Protein AF-A0A507FCP2-F1 (afdb_monomer_lite)

Foldseek 3Di:
DDDDDDDDDDDDPVVVVVVVVVVVVVVCVLVVVVVVVVVLVVVVVVLLVVCVVVLDPVVNVVVVVVSLVVCCVPQNNDDDDPPDLDQRHDPLLVVLLVLLVVVLVVLVVVLVVLVVVLVVLVVVLVVLLVQLVVLQVVLVVDPPVVSSVVSNVSSVVSVVVSVVSVVVSVLSVVVSVVSCCLNVPQSVVLNVLSVQLSVLSSQLSVLVVVLVVLSVVSSVVVVPDPDDDDDPDDPDDPSRVVNVVSVVSNVVSVVSNSVSSSVSSVSSVVSVVCCVVVVVCSCVVVVVVPPPPQDQQHFPPPPDPDPPDGGDTHHPPVPDDPVVVVVVPDDDDVPDPDDPVRVCDPVNVVVVVVVVVVVVVVVVD

Radius of gyration: 36.52 Å; chains: 1; bounding box: 104×52×101 Å

Secondary structure (DSSP, 8-state):
----PPPPP---HHHHHHHHHHHHHHHHHHHHHHHHHHHHHHHHHHHHHHHHHH--HHHHHHHHHHHHHHHHHHT-PPPS-TT-------HHHHHHHHHHHHHHHHHHHHHHHHHHHHHHHHHHHHHHHHHHHHHHHHHHH-SSHHHHHHHHHHHHHHHHHHHHHHHHHHHHHHHHHHHHHIIIIIIHHHHHHHHHHHHHHHHHHHHHHHHHHHHHHHHHHTTS-------S-----HHHHHHHHHHHHHHHHHHHHHHHHHHHHHHHHHHHHHIIIIIHHHHHHHHTT-S----TT-B-TT---STT-PPPBPPPGGGS-HHHHHTTSPPPPTT----TTTT--HHHHHHHHHHHHHHHHHTT-

Organism: NCBI:txid246404

InterPro domains:
  IPR010504 Arfaptin homology (AH) domain [PF06456] (59-284)
  IPR010504 Arfaptin homology (AH) domain [PS50870] (88-275)
  IPR010504 Arfaptin homology (AH) domain [SM01015] (60-300)
  IPR013870 Large ribosomal subunit protein mL54 [PF08561] (294-342)
  IPR027267 AH/BAR domain superfamily [G3DSA:1.20.1270.60] (86-291)
  IPR027267 AH/BAR domain superfamily [SSF103657] (87-283)
  IPR030798 Arfaptin family [PTHR12141] (57-324)

pLDDT: mean 73.35, std 19.36, range [34.38, 97.25]

Sequence (365 aa):
MSGSDLPAPVANVNELSTSLGKNTLEVDKKQSFIDRMDVAVTAFLQNAKSNVALRTPQAVESNFRIFRQWSAEKIGKPSDGEGQVHVTSQPEVDEAADEVKAMYSYFSEIEELVLRHSQQLKALNETEAGLALFFQQKGYQEKIEEISAMSIDIGKTFSENVKQRSAQLNTMEQFGEFIQTFKNKAIQDSMDTSKRQETSRIEFDAFAHKLGLLQRSVSLSGSTVLGKDLPPSLDLTPVEKEFEHAKGQFITSKTKYQNLSTAMIDKAVLLEMKRDVDYRLHLEKKSIKMSLNTKAGAVMKGLNIFAGKADPIIKPDAAYPSWLFDLLNERPTPGQDLTPEQLLSVKYLRIQNRERIKTVALSKK

Structure (mmCIF, N/CA/C/O backbone):
data_AF-A0A507FCP2-F1
#
_entry.id   AF-A0A507FCP2-F1
#
loop_
_atom_site.group_PDB
_atom_site.id
_atom_site.type_symbol
_atom_site.label_atom_id
_atom_site.label_alt_id
_atom_site.label_comp_id
_atom_site.label_asym_id
_atom_site.label_entity_id
_atom_site.label_seq_id
_atom_site.pdbx_PDB_ins_code
_atom_site.Cartn_x
_atom_site.Cartn_y
_atom_site.Cartn_z
_atom_site.occupancy
_atom_site.B_iso_or_equiv
_atom_site.auth_seq_id
_atom_site.auth_comp_id
_atom_site.auth_asym_id
_atom_site.auth_atom_id
_atom_site.pdbx_PDB_model_num
ATOM 1 N N . MET A 1 1 ? 13.154 -36.215 38.506 1.00 37.81 1 MET A N 1
ATOM 2 C CA . MET A 1 1 ? 12.381 -37.171 37.680 1.00 37.81 1 MET A CA 1
ATOM 3 C C . MET A 1 1 ? 10.970 -36.613 37.573 1.00 37.81 1 MET A C 1
ATOM 5 O O . MET A 1 1 ? 10.400 -36.382 38.623 1.00 37.81 1 MET A O 1
ATOM 9 N N . SER A 1 2 ? 10.369 -36.262 36.442 1.00 36.97 2 SER A N 1
ATOM 10 C CA . SER A 1 2 ? 10.734 -36.262 35.021 1.00 36.97 2 SER A CA 1
ATOM 11 C C . SER A 1 2 ? 10.154 -34.982 34.403 1.00 36.97 2 SER A C 1
ATOM 13 O O . SER A 1 2 ? 8.990 -34.671 34.652 1.00 36.97 2 SER A O 1
ATOM 15 N N . GLY A 1 3 ? 10.949 -34.252 33.619 1.00 35.94 3 GLY A N 1
ATOM 16 C CA . GLY A 1 3 ? 10.441 -33.187 32.757 1.00 35.94 3 GLY A CA 1
ATOM 17 C C . GLY A 1 3 ? 9.749 -33.800 31.543 1.00 35.94 3 GLY A C 1
ATOM 18 O O . GLY A 1 3 ? 10.281 -34.731 30.942 1.00 35.94 3 GLY A O 1
ATOM 19 N N . SER A 1 4 ? 8.554 -33.314 31.223 1.00 34.38 4 SER A N 1
ATOM 20 C CA . SER A 1 4 ? 7.848 -33.621 29.983 1.00 34.38 4 SER A CA 1
ATOM 21 C C . SER A 1 4 ? 7.939 -32.403 29.070 1.00 34.38 4 SER A C 1
ATOM 23 O O . SER A 1 4 ? 7.200 -31.433 29.249 1.00 34.38 4 SER A O 1
ATOM 25 N N . ASP A 1 5 ? 8.878 -32.464 28.129 1.00 35.88 5 ASP A N 1
ATOM 26 C CA . ASP A 1 5 ? 9.007 -31.533 27.015 1.00 35.88 5 ASP A CA 1
ATOM 27 C C . ASP A 1 5 ? 7.789 -31.664 26.089 1.00 35.88 5 ASP A C 1
ATOM 29 O O . ASP A 1 5 ? 7.463 -32.751 25.606 1.00 35.88 5 ASP A O 1
ATOM 33 N N . LEU A 1 6 ? 7.102 -30.547 25.851 1.00 39.25 6 LEU A N 1
ATOM 34 C CA . LEU A 1 6 ? 6.089 -30.422 24.804 1.00 39.25 6 LEU A CA 1
ATOM 35 C C . LEU A 1 6 ? 6.786 -30.091 23.473 1.00 39.25 6 LEU A C 1
ATOM 37 O O . LEU A 1 6 ? 7.673 -29.234 23.460 1.00 39.25 6 LEU A O 1
ATOM 41 N N . PRO A 1 7 ? 6.400 -30.719 22.348 1.00 38.00 7 PRO A N 1
ATOM 42 C CA . PRO A 1 7 ? 7.014 -30.439 21.060 1.00 38.00 7 PRO A CA 1
ATOM 43 C C . PRO A 1 7 ? 6.525 -29.096 20.499 1.00 38.00 7 PRO A C 1
ATOM 45 O O . PRO A 1 7 ? 5.350 -28.743 20.602 1.00 38.00 7 PRO A O 1
ATOM 48 N N . ALA A 1 8 ? 7.450 -28.356 19.885 1.00 39.22 8 ALA A N 1
ATOM 49 C CA . ALA A 1 8 ? 7.169 -27.143 19.123 1.00 39.22 8 ALA A CA 1
ATOM 50 C C . ALA A 1 8 ? 6.214 -27.426 17.940 1.00 39.22 8 ALA A C 1
ATOM 52 O O . ALA A 1 8 ? 6.233 -28.533 17.392 1.00 39.22 8 ALA A O 1
ATOM 53 N N . PRO A 1 9 ? 5.399 -26.444 17.511 1.00 37.38 9 PRO A N 1
ATOM 54 C CA . PRO A 1 9 ? 4.488 -26.623 16.390 1.00 37.38 9 PRO A CA 1
ATOM 55 C C . PRO A 1 9 ? 5.283 -26.780 15.090 1.00 37.38 9 PRO A C 1
ATOM 57 O O . PRO A 1 9 ? 6.098 -25.932 14.723 1.00 37.38 9 PRO A O 1
ATOM 60 N N . VAL A 1 10 ? 5.039 -27.893 14.403 1.00 38.09 10 VAL A N 1
ATOM 61 C CA . VAL A 1 10 ? 5.594 -28.204 13.086 1.00 38.09 10 VAL A CA 1
ATOM 62 C C . VAL A 1 10 ? 5.012 -27.207 12.085 1.00 38.09 10 VAL A C 1
ATOM 64 O O . VAL A 1 10 ? 3.812 -27.222 11.817 1.00 38.09 10 VAL A O 1
ATOM 67 N N . ALA A 1 11 ? 5.855 -26.320 11.556 1.00 40.16 11 ALA A N 1
ATOM 68 C CA . ALA A 1 11 ? 5.484 -25.449 10.450 1.00 40.16 11 ALA A CA 1
ATOM 69 C C . ALA A 1 11 ? 5.049 -26.306 9.249 1.00 40.16 11 ALA A C 1
ATOM 71 O O . ALA A 1 11 ? 5.720 -27.271 8.879 1.00 40.16 11 ALA A O 1
ATOM 72 N N . ASN A 1 12 ? 3.903 -25.959 8.669 1.00 41.00 12 ASN A N 1
ATOM 73 C CA . ASN A 1 12 ? 3.284 -26.673 7.562 1.00 41.00 12 ASN A CA 1
ATOM 74 C C . ASN A 1 12 ? 4.182 -26.583 6.310 1.00 41.00 12 ASN A C 1
ATOM 76 O O . ASN A 1 12 ? 4.274 -25.540 5.665 1.00 41.00 12 ASN A O 1
ATOM 80 N N . VAL A 1 13 ? 4.873 -27.679 5.985 1.00 42.78 13 VAL A N 1
ATOM 81 C CA . VAL A 1 13 ? 5.875 -27.780 4.903 1.00 42.78 13 VAL A CA 1
ATOM 82 C C . VAL A 1 13 ? 5.284 -27.455 3.519 1.00 42.78 13 VAL A C 1
ATOM 84 O O . VAL A 1 13 ? 6.015 -27.038 2.622 1.00 42.78 13 VAL A O 1
ATOM 87 N N . ASN A 1 14 ? 3.960 -27.549 3.363 1.00 37.25 14 ASN A N 1
ATOM 88 C CA . ASN A 1 14 ? 3.277 -27.306 2.092 1.00 37.25 14 ASN A CA 1
ATOM 89 C C . ASN A 1 14 ? 3.221 -25.824 1.666 1.00 37.25 14 ASN A C 1
ATOM 91 O O . ASN A 1 14 ? 3.135 -25.560 0.469 1.00 37.25 14 ASN A O 1
ATOM 95 N N . GLU A 1 15 ? 3.318 -24.849 2.580 1.00 41.69 15 GLU A N 1
ATOM 96 C CA . GLU A 1 15 ? 3.278 -23.421 2.199 1.00 41.69 15 GLU A CA 1
ATOM 97 C C . GLU A 1 15 ? 4.635 -22.907 1.685 1.00 41.69 15 GLU A C 1
ATOM 99 O O . GLU A 1 15 ? 4.685 -22.118 0.737 1.00 41.69 15 GLU A O 1
ATOM 104 N N . LEU A 1 16 ? 5.739 -23.430 2.231 1.00 36.81 16 LEU A N 1
ATOM 105 C CA . LEU A 1 16 ? 7.111 -23.118 1.805 1.00 36.81 16 LEU A CA 1
ATOM 106 C C . LEU A 1 16 ? 7.444 -23.665 0.406 1.00 36.81 16 LEU A C 1
ATOM 108 O O . LEU A 1 16 ? 8.221 -23.050 -0.327 1.00 36.81 16 LEU A O 1
ATOM 112 N N . SER A 1 17 ? 6.841 -24.786 -0.004 1.00 37.06 17 SER A N 1
ATOM 113 C CA . SER A 1 17 ? 7.023 -25.332 -1.358 1.00 37.06 17 SER A CA 1
ATOM 114 C C . SER A 1 17 ? 6.397 -24.453 -2.444 1.00 37.06 17 SER A C 1
ATOM 116 O O . SER A 1 17 ? 6.973 -24.305 -3.521 1.00 37.06 17 SER A O 1
ATOM 118 N N . THR A 1 18 ? 5.264 -23.805 -2.161 1.00 43.84 18 THR A N 1
ATOM 119 C CA . THR A 1 18 ? 4.604 -22.878 -3.097 1.00 43.84 18 THR A CA 1
ATOM 120 C C . THR A 1 18 ? 5.384 -21.578 -3.287 1.00 43.84 18 THR A C 1
ATOM 122 O O . THR A 1 18 ? 5.453 -21.079 -4.410 1.00 43.84 18 THR A O 1
ATOM 125 N N . SER A 1 19 ? 6.029 -21.049 -2.238 1.00 43.53 19 SER A N 1
ATOM 126 C CA . SER A 1 19 ? 6.892 -19.865 -2.368 1.00 43.53 19 SER A CA 1
ATOM 127 C C . SER A 1 19 ? 8.211 -20.175 -3.087 1.00 43.53 19 SER A C 1
ATOM 129 O O . SER A 1 19 ? 8.695 -19.351 -3.856 1.00 43.53 19 SER A O 1
ATOM 131 N N . LEU A 1 20 ? 8.788 -21.373 -2.899 1.00 40.59 20 LEU A N 1
ATOM 132 C CA . LEU A 1 20 ? 9.987 -21.794 -3.643 1.00 40.59 20 LEU A CA 1
ATOM 133 C C . LEU A 1 20 ? 9.713 -22.035 -5.139 1.00 40.59 20 LEU A C 1
ATOM 135 O O . LEU A 1 20 ? 10.567 -21.720 -5.970 1.00 40.59 20 LEU A O 1
ATOM 139 N N . GLY A 1 21 ? 8.537 -22.570 -5.485 1.00 39.62 21 GLY A N 1
ATOM 140 C CA . GLY A 1 21 ? 8.140 -22.826 -6.875 1.00 39.62 21 GLY A CA 1
ATOM 141 C C . GLY A 1 21 ? 7.894 -21.554 -7.695 1.00 39.62 21 GLY A C 1
ATOM 142 O O . GLY A 1 21 ? 8.238 -21.509 -8.872 1.00 39.62 21 GLY A O 1
ATOM 143 N N . LYS A 1 22 ? 7.363 -20.491 -7.074 1.00 46.66 22 LYS A N 1
ATOM 144 C CA . LYS A 1 22 ? 7.233 -19.173 -7.722 1.00 46.66 22 LYS A CA 1
ATOM 145 C C . LYS A 1 22 ? 8.595 -18.511 -7.959 1.00 46.66 22 LYS A C 1
ATOM 147 O O . LYS A 1 22 ? 8.859 -18.040 -9.059 1.00 46.66 22 LYS A O 1
ATOM 152 N N . ASN A 1 23 ? 9.498 -18.590 -6.978 1.00 48.50 23 ASN A N 1
ATOM 153 C CA . ASN A 1 23 ? 10.844 -18.018 -7.084 1.00 48.50 23 ASN A CA 1
ATOM 154 C C . ASN A 1 23 ? 11.689 -18.646 -8.206 1.00 48.50 23 ASN A C 1
ATOM 156 O O . ASN A 1 23 ? 12.472 -17.950 -8.843 1.00 48.50 23 ASN A O 1
ATOM 160 N N . THR A 1 24 ? 11.545 -19.947 -8.476 1.00 50.34 24 THR A N 1
ATOM 161 C CA . THR A 1 24 ? 12.267 -20.608 -9.583 1.00 50.34 24 THR A CA 1
ATOM 162 C C . THR A 1 24 ? 11.737 -20.166 -10.946 1.00 50.34 24 THR A C 1
ATOM 164 O O . THR A 1 24 ? 12.522 -19.825 -11.826 1.00 50.34 24 THR A O 1
ATOM 167 N N . LEU A 1 25 ? 10.413 -20.066 -11.086 1.00 52.81 25 LEU A N 1
ATOM 168 C CA . LEU A 1 25 ? 9.755 -19.579 -12.301 1.00 52.81 25 LEU A CA 1
ATOM 169 C C . LEU A 1 25 ? 10.107 -18.116 -12.631 1.00 52.81 25 LEU A C 1
ATOM 171 O O . LEU A 1 25 ? 10.159 -17.745 -13.800 1.00 52.81 25 LEU A O 1
ATOM 175 N N . GLU A 1 26 ? 10.360 -17.279 -11.626 1.00 54.88 26 GLU A N 1
ATOM 176 C CA . GLU A 1 26 ? 10.688 -15.859 -11.813 1.00 54.88 26 GLU A CA 1
ATOM 177 C C . GLU A 1 26 ? 12.175 -15.587 -12.052 1.00 54.88 26 GLU A C 1
ATOM 179 O O . GLU A 1 26 ? 12.518 -14.701 -12.840 1.00 54.88 26 GLU A O 1
ATOM 184 N N . VAL A 1 27 ? 13.065 -16.390 -11.459 1.00 58.66 27 VAL A N 1
ATOM 185 C CA . VAL A 1 27 ? 14.495 -16.387 -11.811 1.00 58.66 27 VAL A CA 1
ATOM 186 C C . VAL A 1 27 ? 14.678 -16.768 -13.283 1.00 58.66 27 VAL A C 1
ATOM 188 O O . VAL A 1 27 ? 15.453 -16.118 -13.990 1.00 58.66 27 VAL A O 1
ATOM 191 N N . ASP A 1 28 ? 13.898 -17.734 -13.774 1.00 63.91 28 ASP A N 1
ATOM 192 C CA . ASP A 1 28 ? 13.885 -18.115 -15.188 1.00 63.91 28 ASP A CA 1
ATOM 193 C C . ASP A 1 28 ? 13.370 -16.978 -16.090 1.00 63.91 28 ASP A C 1
ATOM 195 O O . ASP A 1 28 ? 13.952 -16.720 -17.147 1.00 63.91 28 ASP A O 1
ATOM 199 N N . LYS A 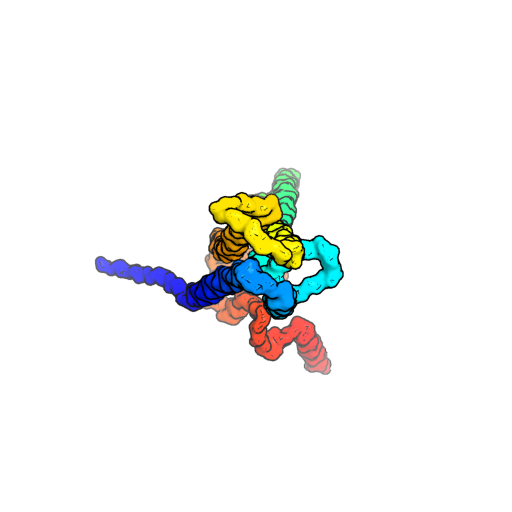1 29 ? 12.340 -16.226 -15.667 1.00 61.59 29 LYS A N 1
ATOM 200 C CA . LYS A 1 29 ? 11.855 -15.039 -16.401 1.00 61.59 29 LYS A CA 1
ATOM 201 C C . LYS A 1 29 ? 12.942 -13.963 -16.511 1.00 61.59 29 LYS A C 1
ATOM 203 O O . LYS A 1 29 ? 13.285 -13.564 -17.625 1.00 61.59 29 LYS A O 1
ATOM 208 N N . LYS A 1 30 ? 13.568 -13.579 -15.391 1.00 66.00 30 LYS A N 1
ATOM 209 C CA . LYS A 1 30 ? 14.660 -12.588 -15.337 1.00 66.00 30 LYS A CA 1
ATOM 210 C C . LYS A 1 30 ? 15.843 -12.963 -16.231 1.00 66.00 30 LYS A C 1
ATOM 212 O O . LYS A 1 30 ? 16.312 -12.131 -17.009 1.00 66.00 30 LYS A O 1
ATOM 217 N N . GLN A 1 31 ? 16.310 -14.209 -16.149 1.00 69.88 31 GLN A N 1
ATOM 218 C CA . GLN A 1 31 ? 17.433 -14.676 -16.961 1.00 69.88 31 GLN A CA 1
ATOM 219 C C . GLN A 1 31 ? 17.055 -14.732 -18.448 1.00 69.88 31 GLN A C 1
ATOM 221 O O . GLN A 1 31 ? 17.782 -14.209 -19.292 1.00 69.88 31 GLN A O 1
ATOM 226 N N . SER A 1 32 ? 15.859 -15.243 -18.766 1.00 68.50 32 SER A N 1
ATOM 227 C CA . SER A 1 32 ? 15.358 -15.274 -20.144 1.00 68.50 32 SER A CA 1
ATOM 228 C C . SER A 1 32 ? 15.230 -13.878 -20.762 1.00 68.50 32 SER A C 1
ATOM 230 O O . SER A 1 32 ? 15.366 -13.724 -21.975 1.00 68.50 32 SER A O 1
ATOM 232 N N . PHE A 1 33 ? 14.944 -12.846 -19.965 1.00 64.44 33 PHE A N 1
ATOM 233 C CA . PHE A 1 33 ? 14.878 -11.463 -20.427 1.00 64.44 33 PHE A CA 1
ATOM 234 C C . PHE A 1 33 ? 16.264 -10.917 -20.798 1.00 64.44 33 PHE A C 1
ATOM 236 O O . PHE A 1 33 ? 16.438 -10.403 -21.909 1.00 64.44 33 PHE A O 1
ATOM 243 N N . ILE A 1 34 ? 17.243 -11.057 -19.896 1.00 70.38 34 ILE A N 1
ATOM 244 C CA . ILE A 1 34 ? 18.623 -10.597 -20.117 1.00 70.38 34 ILE A CA 1
ATOM 245 C C . ILE A 1 34 ? 19.181 -11.247 -21.387 1.00 70.38 34 ILE A C 1
ATOM 247 O O . ILE A 1 34 ? 19.649 -10.547 -22.291 1.00 70.38 34 ILE A O 1
ATOM 251 N N . ASP A 1 35 ? 19.003 -12.562 -21.512 1.00 70.69 35 ASP A N 1
ATOM 252 C CA . ASP A 1 35 ? 19.487 -13.335 -22.652 1.00 70.69 35 ASP A CA 1
ATOM 253 C C . ASP A 1 35 ? 18.805 -12.908 -23.966 1.00 70.69 35 ASP A C 1
ATOM 255 O O . ASP A 1 35 ? 19.473 -12.710 -24.985 1.00 70.69 35 ASP A O 1
ATOM 259 N N . ARG A 1 36 ? 17.480 -12.678 -23.959 1.00 69.50 36 ARG A N 1
ATOM 260 C CA . ARG A 1 36 ? 16.732 -12.200 -25.141 1.00 69.50 36 ARG A CA 1
ATOM 261 C C . ARG A 1 36 ? 17.209 -10.822 -25.612 1.00 69.50 36 ARG A C 1
ATOM 263 O O . ARG A 1 36 ? 17.388 -10.618 -26.816 1.00 69.50 36 ARG A O 1
ATOM 270 N N . MET A 1 37 ? 17.428 -9.880 -24.692 1.00 64.44 37 MET A N 1
ATOM 271 C CA . MET A 1 37 ? 17.908 -8.536 -25.037 1.00 64.44 37 MET A CA 1
ATOM 272 C C . MET A 1 37 ? 19.342 -8.543 -25.564 1.00 64.44 37 MET A C 1
ATOM 274 O O . MET A 1 37 ? 19.658 -7.813 -26.509 1.00 64.44 37 MET A O 1
ATOM 278 N N . ASP A 1 38 ? 20.221 -9.343 -24.969 1.00 69.44 38 ASP A N 1
ATOM 279 C CA . ASP A 1 38 ? 21.617 -9.397 -25.388 1.00 69.44 38 ASP A CA 1
ATOM 280 C C . ASP A 1 38 ? 21.779 -10.066 -26.749 1.00 69.44 38 ASP A C 1
ATOM 282 O O . ASP A 1 38 ? 22.540 -9.559 -27.579 1.00 69.44 38 ASP A O 1
ATOM 286 N N . VAL A 1 39 ? 20.985 -11.098 -27.049 1.00 71.06 39 VAL A N 1
ATOM 287 C CA . VAL A 1 39 ? 20.908 -11.686 -28.393 1.00 71.06 39 VAL A CA 1
ATOM 288 C C . VAL A 1 39 ? 20.420 -10.659 -29.419 1.00 71.06 39 VAL A C 1
ATOM 290 O O . VAL A 1 39 ? 21.062 -10.483 -30.457 1.00 71.06 39 VAL A O 1
ATOM 293 N N . ALA A 1 40 ? 19.334 -9.933 -29.133 1.00 61.00 40 ALA A N 1
ATOM 294 C CA . ALA A 1 40 ? 18.766 -8.954 -30.063 1.00 61.00 40 ALA A CA 1
ATOM 295 C C . ALA A 1 40 ? 19.733 -7.796 -30.365 1.00 61.00 40 ALA A C 1
ATOM 297 O O . ALA A 1 40 ? 19.926 -7.413 -31.522 1.00 61.00 40 ALA A O 1
ATOM 298 N N . VAL A 1 41 ? 20.395 -7.261 -29.336 1.00 63.41 41 VAL A N 1
ATOM 299 C CA . VAL A 1 41 ? 21.347 -6.154 -29.498 1.00 63.41 41 VAL A CA 1
ATOM 300 C C . VAL A 1 41 ? 22.642 -6.616 -30.155 1.00 63.41 41 VAL A C 1
ATOM 302 O O . VAL A 1 41 ? 23.174 -5.910 -31.011 1.00 63.41 41 VAL A O 1
ATOM 305 N N . THR A 1 42 ? 23.140 -7.805 -29.813 1.00 69.75 42 THR A N 1
ATOM 306 C CA . THR A 1 42 ? 24.331 -8.365 -30.463 1.00 69.75 42 THR A CA 1
ATOM 307 C C . THR A 1 42 ? 24.067 -8.613 -31.944 1.00 69.75 42 THR A C 1
ATOM 309 O O . THR A 1 42 ? 24.888 -8.221 -32.771 1.00 69.75 42 THR A O 1
ATOM 312 N N . ALA A 1 43 ? 22.901 -9.161 -32.297 1.00 65.62 43 ALA A N 1
ATOM 313 C CA . ALA A 1 43 ? 22.491 -9.344 -33.686 1.00 65.62 43 ALA A CA 1
ATOM 314 C C . ALA A 1 43 ? 22.378 -8.004 -34.433 1.00 65.62 43 ALA A C 1
ATOM 316 O O . ALA A 1 43 ? 22.886 -7.875 -35.548 1.00 65.62 43 ALA A O 1
ATOM 317 N N . PHE A 1 44 ? 21.785 -6.978 -33.812 1.00 64.50 44 PHE A N 1
ATOM 318 C CA . PHE A 1 44 ? 21.705 -5.636 -34.393 1.00 64.50 44 PHE A CA 1
ATOM 319 C C . PHE A 1 44 ? 23.095 -5.031 -34.644 1.00 64.50 44 PHE A C 1
ATOM 321 O O . PHE A 1 44 ? 23.379 -4.569 -35.749 1.00 64.50 44 PHE A O 1
ATOM 328 N N . LEU A 1 45 ? 23.995 -5.083 -33.657 1.00 66.12 45 LEU A N 1
ATOM 329 C CA . LEU A 1 45 ? 25.343 -4.517 -33.767 1.00 66.12 45 LEU A CA 1
ATOM 330 C C . LEU A 1 45 ? 26.241 -5.303 -34.734 1.00 66.12 45 LEU A C 1
ATOM 332 O O . LEU A 1 45 ? 27.017 -4.695 -35.472 1.00 66.12 45 LEU A O 1
ATOM 336 N N . GLN A 1 46 ? 26.137 -6.634 -34.775 1.00 65.75 46 GLN A N 1
ATOM 337 C CA . GLN A 1 46 ? 26.858 -7.471 -35.742 1.00 65.75 46 GLN A CA 1
ATOM 338 C C . GLN A 1 46 ? 26.370 -7.226 -37.172 1.00 65.75 46 GLN A C 1
ATOM 340 O O . GLN A 1 46 ? 27.188 -7.111 -38.090 1.00 65.75 46 GLN A O 1
ATOM 345 N N . ASN A 1 47 ? 25.060 -7.059 -37.365 1.00 60.66 47 ASN A N 1
ATOM 346 C CA . ASN A 1 47 ? 24.495 -6.667 -38.653 1.00 60.66 47 ASN A CA 1
ATOM 347 C C . ASN A 1 47 ? 24.896 -5.237 -39.034 1.00 60.66 47 ASN A C 1
ATOM 349 O O . ASN A 1 47 ? 25.237 -4.986 -40.185 1.00 60.66 47 ASN A O 1
ATOM 353 N N . ALA A 1 48 ? 24.938 -4.294 -38.094 1.00 55.12 48 ALA A N 1
ATOM 354 C CA . ALA A 1 48 ? 25.428 -2.945 -38.369 1.00 55.12 48 ALA A CA 1
ATOM 355 C C . ALA A 1 48 ? 26.913 -2.953 -38.782 1.00 55.12 48 ALA A C 1
ATOM 357 O O . ALA A 1 48 ? 27.282 -2.339 -39.782 1.00 55.12 48 ALA A O 1
ATOM 358 N N . LYS A 1 49 ? 27.758 -3.712 -38.072 1.00 56.22 49 LYS A N 1
ATOM 359 C CA . LYS A 1 49 ? 29.204 -3.811 -38.326 1.00 56.22 49 LYS A CA 1
ATOM 360 C C . LYS A 1 49 ? 29.537 -4.513 -39.648 1.00 56.22 49 LYS A C 1
ATOM 362 O O . LYS A 1 49 ? 30.393 -4.035 -40.388 1.00 56.22 49 LYS A O 1
ATOM 367 N N . SER A 1 50 ? 28.872 -5.626 -39.958 1.00 52.19 50 SER A N 1
ATOM 368 C CA . SER A 1 50 ? 29.082 -6.363 -41.216 1.00 52.19 50 SER A CA 1
ATOM 369 C C . SER A 1 50 ? 28.638 -5.562 -42.441 1.00 52.19 50 SER A C 1
ATOM 371 O O . SER A 1 50 ? 29.292 -5.618 -43.477 1.00 52.19 50 SER A O 1
ATOM 373 N N . ASN A 1 51 ? 27.597 -4.740 -42.316 1.00 50.16 51 ASN A N 1
ATOM 374 C CA . ASN A 1 51 ? 27.092 -3.926 -43.421 1.00 50.16 51 ASN A CA 1
ATOM 375 C C . ASN A 1 51 ? 27.911 -2.654 -43.683 1.00 50.16 51 ASN A C 1
ATOM 377 O O . ASN A 1 51 ? 28.069 -2.267 -44.841 1.00 50.16 51 ASN A O 1
ATOM 381 N N . VAL A 1 52 ? 28.506 -2.056 -42.645 1.00 50.06 52 VAL A N 1
ATOM 382 C CA . VAL A 1 52 ? 29.542 -1.019 -42.816 1.00 50.06 52 VAL A CA 1
ATOM 383 C C . VAL A 1 52 ? 30.770 -1.594 -43.539 1.00 50.06 52 VAL A C 1
ATOM 385 O O . VAL A 1 52 ? 31.384 -0.908 -44.352 1.00 50.06 52 VAL A O 1
ATOM 388 N N . ALA A 1 53 ? 31.089 -2.874 -43.313 1.00 49.09 53 ALA A N 1
ATOM 389 C CA . ALA A 1 53 ? 32.200 -3.556 -43.977 1.00 49.09 53 ALA A CA 1
ATOM 390 C C . ALA A 1 53 ? 31.890 -4.026 -45.418 1.00 49.09 53 ALA A C 1
ATOM 392 O O . ALA A 1 53 ? 32.811 -4.099 -46.228 1.00 49.09 53 ALA A O 1
ATOM 393 N N . LEU A 1 54 ? 30.628 -4.334 -45.755 1.00 48.81 54 LEU A N 1
ATOM 394 C CA . LEU A 1 54 ? 30.257 -4.986 -47.025 1.00 48.81 54 LEU A CA 1
ATOM 395 C C . LEU A 1 54 ? 29.617 -4.077 -48.094 1.00 48.81 54 LEU A C 1
ATOM 397 O O . LEU A 1 54 ? 29.403 -4.543 -49.207 1.00 48.81 54 LEU A O 1
ATOM 401 N N . ARG A 1 55 ? 29.366 -2.784 -47.827 1.00 51.06 55 ARG A N 1
ATOM 402 C CA . ARG A 1 55 ? 28.966 -1.766 -48.837 1.00 51.06 55 ARG A CA 1
ATOM 403 C C . ARG A 1 55 ? 27.854 -2.188 -49.830 1.00 51.06 55 ARG A C 1
ATOM 405 O O . ARG A 1 55 ? 27.870 -1.767 -50.984 1.00 51.06 55 ARG A O 1
ATOM 412 N N . THR A 1 56 ? 26.856 -2.969 -49.414 1.00 50.34 56 THR A N 1
ATOM 413 C CA . THR A 1 56 ? 25.688 -3.286 -50.264 1.00 50.34 56 THR A CA 1
ATOM 414 C C . THR A 1 56 ? 24.389 -2.758 -49.641 1.00 50.34 56 THR A C 1
ATOM 416 O O . THR A 1 56 ? 23.882 -3.376 -48.702 1.00 50.34 56 THR A O 1
ATOM 419 N N . PRO A 1 57 ? 23.807 -1.659 -50.163 1.00 52.12 57 PRO A N 1
ATOM 420 C CA . PRO A 1 57 ? 22.607 -1.015 -49.608 1.00 52.12 57 PRO A CA 1
ATOM 421 C C . PRO A 1 57 ? 21.379 -1.938 -49.506 1.00 52.12 57 PRO A C 1
ATOM 423 O O . PRO A 1 57 ? 20.593 -1.835 -48.569 1.00 52.12 57 PRO A O 1
ATOM 426 N N . GLN A 1 58 ? 21.231 -2.884 -50.441 1.00 51.47 58 GLN A N 1
ATOM 427 C CA . GLN A 1 58 ? 20.078 -3.794 -50.506 1.00 51.47 58 GLN A CA 1
ATOM 428 C C . GLN A 1 58 ? 20.041 -4.834 -49.374 1.00 51.47 58 GLN A C 1
ATOM 430 O O . GLN A 1 58 ? 18.960 -5.201 -48.913 1.00 51.47 58 GLN A O 1
ATOM 435 N N . ALA A 1 59 ? 21.202 -5.288 -48.889 1.00 51.38 59 ALA A N 1
ATOM 436 C CA . ALA A 1 59 ? 21.273 -6.257 -47.792 1.00 51.38 59 ALA A CA 1
ATOM 437 C C . ALA A 1 59 ? 20.870 -5.623 -46.450 1.00 51.38 59 ALA A C 1
ATOM 439 O O . ALA A 1 59 ? 20.231 -6.269 -45.619 1.00 51.38 59 ALA A O 1
ATOM 440 N N . VAL A 1 60 ? 21.183 -4.336 -46.264 1.00 50.06 60 VAL A N 1
ATOM 441 C CA . VAL A 1 60 ? 20.821 -3.563 -45.066 1.00 50.06 60 VAL A CA 1
ATOM 442 C C . VAL A 1 60 ? 19.312 -3.363 -44.984 1.00 50.06 60 VAL A C 1
ATOM 444 O O . VAL A 1 60 ? 18.722 -3.610 -43.937 1.00 50.06 60 VAL A O 1
ATOM 447 N N . GLU A 1 61 ? 18.681 -2.990 -46.098 1.00 49.91 61 GLU A N 1
ATOM 448 C CA . GLU A 1 61 ? 17.231 -2.781 -46.191 1.00 49.91 61 GLU A CA 1
ATOM 449 C C . GLU A 1 61 ? 16.452 -4.084 -45.940 1.00 49.91 61 GLU A C 1
ATOM 451 O O . GLU A 1 61 ? 15.480 -4.107 -45.183 1.00 49.91 61 GLU A O 1
ATOM 456 N N . SER A 1 62 ? 16.917 -5.198 -46.519 1.00 54.22 62 SER A N 1
ATOM 457 C CA . SER A 1 62 ? 16.324 -6.525 -46.315 1.00 54.22 62 SER A CA 1
ATOM 458 C C . SER A 1 62 ? 16.458 -6.995 -44.864 1.00 54.22 62 SER A C 1
ATOM 460 O O . SER A 1 62 ? 15.483 -7.444 -44.266 1.00 54.22 62 SER A O 1
ATOM 462 N N . ASN A 1 63 ? 17.638 -6.847 -44.259 1.00 53.47 63 ASN A N 1
ATOM 463 C CA . ASN A 1 63 ? 17.876 -7.267 -42.877 1.00 53.47 63 ASN A CA 1
ATOM 464 C C . ASN A 1 63 ? 17.181 -6.359 -41.860 1.00 53.47 63 ASN A C 1
ATOM 466 O O . ASN A 1 63 ? 16.711 -6.842 -40.834 1.00 53.47 63 ASN A O 1
ATOM 470 N N . PHE A 1 64 ? 17.051 -5.064 -42.152 1.00 53.19 64 PHE A N 1
ATOM 471 C CA . PHE A 1 64 ? 16.240 -4.150 -41.355 1.00 53.19 64 PHE A CA 1
ATOM 472 C C . PHE A 1 64 ? 14.754 -4.491 -41.464 1.00 53.19 64 PHE A C 1
ATOM 474 O O . PHE A 1 64 ? 14.066 -4.488 -40.450 1.00 53.19 64 PHE A O 1
ATOM 481 N N . ARG A 1 65 ? 14.253 -4.866 -42.649 1.00 57.44 65 ARG A N 1
ATOM 482 C CA . ARG A 1 65 ? 12.896 -5.412 -42.801 1.00 57.44 65 ARG A CA 1
ATOM 483 C C . ARG A 1 65 ? 12.695 -6.680 -41.981 1.00 57.44 65 ARG A C 1
ATOM 485 O O . ARG A 1 65 ? 11.696 -6.760 -41.279 1.00 57.44 65 ARG A O 1
ATOM 492 N N . ILE A 1 66 ? 13.641 -7.618 -42.016 1.00 57.09 66 ILE A N 1
ATOM 493 C CA . ILE A 1 66 ? 13.584 -8.861 -41.230 1.00 57.09 66 ILE A CA 1
ATOM 494 C C . ILE A 1 66 ? 13.630 -8.553 -39.730 1.00 57.09 66 ILE A C 1
ATOM 496 O O . ILE A 1 66 ? 12.823 -9.085 -38.979 1.00 57.09 66 ILE A O 1
ATOM 500 N N . PHE A 1 67 ? 14.501 -7.645 -39.287 1.00 52.47 67 PHE A N 1
ATOM 501 C CA . PHE A 1 67 ? 14.572 -7.203 -37.893 1.00 52.47 67 PHE A CA 1
ATOM 502 C C . PHE A 1 67 ? 13.295 -6.482 -37.453 1.00 52.47 67 PHE A C 1
ATOM 504 O O . PHE A 1 67 ? 12.806 -6.720 -36.353 1.00 52.47 67 PHE A O 1
ATOM 511 N N . ARG A 1 68 ? 12.719 -5.633 -38.309 1.00 54.84 68 ARG A N 1
ATOM 512 C CA . ARG A 1 68 ? 11.472 -4.904 -38.047 1.00 54.84 68 ARG A CA 1
ATOM 513 C C . ARG A 1 68 ? 10.272 -5.844 -38.030 1.00 54.84 68 ARG A C 1
ATOM 515 O O . ARG A 1 68 ? 9.392 -5.663 -37.204 1.00 54.84 68 ARG A O 1
ATOM 522 N N . GLN A 1 69 ? 10.251 -6.848 -38.903 1.00 51.44 69 GLN A N 1
ATOM 523 C CA . GLN A 1 69 ? 9.228 -7.887 -38.938 1.00 51.44 69 GLN A CA 1
ATOM 524 C C . GLN A 1 69 ? 9.331 -8.794 -37.709 1.00 51.44 69 GLN A C 1
ATOM 526 O O . GLN A 1 69 ? 8.340 -8.988 -37.020 1.00 51.44 69 GLN A O 1
ATOM 531 N N . TRP A 1 70 ? 10.535 -9.253 -37.370 1.00 59.06 70 TRP A N 1
ATOM 532 C CA . TRP A 1 70 ? 10.798 -10.032 -36.162 1.00 59.06 70 TRP A CA 1
ATOM 533 C C . TRP A 1 70 ? 10.453 -9.246 -34.889 1.00 59.06 70 TRP A C 1
ATOM 535 O O . TRP A 1 70 ? 9.788 -9.771 -34.001 1.00 59.06 70 TRP A O 1
ATOM 545 N N . SER A 1 71 ? 10.822 -7.962 -34.826 1.00 45.88 71 SER A N 1
ATOM 546 C CA . SER A 1 71 ? 10.465 -7.071 -33.714 1.00 45.88 71 SER A CA 1
ATOM 547 C C . SER A 1 71 ? 8.957 -6.819 -33.665 1.00 45.88 71 SER A C 1
ATOM 549 O O . SER A 1 71 ? 8.370 -6.870 -32.595 1.00 45.88 71 SER A O 1
ATOM 551 N N . ALA A 1 72 ? 8.286 -6.641 -34.805 1.00 48.50 72 ALA A N 1
ATOM 552 C CA . ALA A 1 72 ? 6.830 -6.502 -34.850 1.00 48.50 72 ALA A CA 1
ATOM 553 C C . ALA A 1 72 ? 6.093 -7.787 -34.424 1.00 48.50 72 ALA A C 1
ATOM 555 O O . ALA A 1 72 ? 5.034 -7.708 -33.805 1.00 48.50 72 ALA A O 1
ATOM 556 N N . GLU A 1 73 ? 6.653 -8.961 -34.731 1.00 47.84 73 GLU A N 1
ATOM 557 C CA . GLU A 1 73 ? 6.111 -10.278 -34.372 1.00 47.84 73 GLU A CA 1
ATOM 558 C C . GLU A 1 73 ? 6.403 -10.683 -32.916 1.00 47.84 73 GLU A C 1
ATOM 560 O O . GLU A 1 73 ? 5.644 -11.467 -32.345 1.00 47.84 73 GLU A O 1
ATOM 565 N N . LYS A 1 74 ? 7.483 -10.175 -32.302 1.00 48.72 74 LYS A N 1
ATOM 566 C CA . LYS A 1 74 ? 7.916 -10.554 -30.940 1.00 48.72 74 LYS A CA 1
ATOM 567 C C . LYS A 1 74 ? 7.760 -9.467 -29.874 1.00 48.72 74 LYS A C 1
ATOM 569 O O . LYS A 1 74 ? 7.681 -9.814 -28.703 1.00 48.72 74 LYS A O 1
ATOM 574 N N . ILE A 1 75 ? 7.712 -8.193 -30.264 1.00 43.41 75 ILE A N 1
ATOM 575 C CA . ILE A 1 75 ? 7.701 -7.008 -29.377 1.00 43.41 75 ILE A CA 1
ATOM 576 C C . ILE A 1 75 ? 6.433 -6.150 -29.601 1.00 43.41 75 ILE A C 1
ATOM 578 O O . ILE A 1 75 ? 6.094 -5.314 -28.766 1.00 43.41 75 ILE A O 1
ATOM 582 N N . GLY A 1 76 ? 5.664 -6.410 -30.667 1.00 39.81 76 GLY A N 1
ATOM 583 C CA . GLY A 1 76 ? 4.395 -5.740 -30.976 1.00 39.81 76 GLY A CA 1
ATOM 584 C C . GLY A 1 76 ? 4.488 -4.803 -32.184 1.00 39.81 76 GLY A C 1
ATOM 585 O O . GLY A 1 76 ? 5.552 -4.276 -32.514 1.00 39.81 76 GLY A O 1
ATOM 586 N N . LYS A 1 77 ? 3.363 -4.621 -32.893 1.00 38.81 77 LYS A N 1
ATOM 587 C CA . LYS A 1 77 ? 3.323 -3.873 -34.159 1.00 38.81 77 LYS A CA 1
ATOM 588 C C . LYS A 1 77 ? 3.586 -2.373 -33.946 1.00 38.81 77 LYS A C 1
ATOM 590 O O . LYS A 1 77 ? 2.947 -1.777 -33.081 1.00 38.81 77 LYS A O 1
ATOM 595 N N . PRO A 1 78 ? 4.433 -1.737 -34.774 1.00 41.44 78 PRO A N 1
ATOM 596 C CA . PRO A 1 78 ? 4.495 -0.283 -34.845 1.00 41.44 78 PRO A CA 1
ATOM 597 C C . PRO A 1 78 ? 3.164 0.251 -35.389 1.00 41.44 78 PRO A C 1
ATOM 599 O O . PRO A 1 78 ? 2.705 -0.193 -36.440 1.00 41.44 78 PRO A O 1
ATOM 602 N N . SER A 1 79 ? 2.543 1.188 -34.677 1.00 38.97 79 SER A N 1
ATOM 603 C CA . SER A 1 79 ? 1.468 2.012 -35.225 1.00 38.97 79 SER A CA 1
ATOM 604 C C . SER A 1 79 ? 2.047 2.931 -36.299 1.00 38.97 79 SER A C 1
ATOM 606 O O . SER A 1 79 ? 3.063 3.593 -36.086 1.00 38.97 79 SER A O 1
ATOM 608 N N . ASP A 1 80 ? 1.421 2.911 -37.471 1.00 38.12 80 ASP A N 1
ATOM 609 C CA . ASP A 1 80 ? 1.837 3.636 -38.665 1.00 38.12 80 ASP A CA 1
ATOM 610 C C . ASP A 1 80 ? 1.955 5.145 -38.399 1.00 38.12 80 ASP A C 1
ATOM 612 O O . ASP A 1 80 ? 0.971 5.824 -38.112 1.00 38.12 80 ASP A O 1
ATOM 616 N N . GLY A 1 81 ? 3.171 5.680 -38.504 1.00 37.47 81 GLY A N 1
ATOM 617 C CA . GLY A 1 81 ? 3.424 7.113 -38.390 1.00 37.47 81 GLY A CA 1
ATOM 618 C C . GLY A 1 81 ? 4.905 7.418 -38.229 1.00 37.47 81 GLY A C 1
ATOM 619 O O . GLY A 1 81 ? 5.516 7.105 -37.208 1.00 37.47 81 GLY A O 1
ATOM 620 N N . GLU A 1 82 ? 5.499 8.022 -39.254 1.00 38.78 82 GLU A N 1
ATOM 621 C CA . GLU A 1 82 ? 6.843 8.591 -39.194 1.00 38.78 82 GLU A CA 1
ATOM 622 C C . GLU A 1 82 ? 6.953 9.544 -37.993 1.00 38.78 82 GLU A C 1
ATOM 624 O O . GLU A 1 82 ? 6.253 10.550 -37.920 1.00 38.78 82 GLU A O 1
ATOM 629 N N . GLY A 1 83 ? 7.827 9.215 -37.037 1.00 38.69 83 GLY A N 1
ATOM 630 C CA . GLY A 1 83 ? 8.205 10.121 -35.949 1.00 38.69 83 GLY A CA 1
ATOM 631 C C . GLY A 1 83 ? 7.843 9.696 -34.526 1.00 38.69 83 GLY A C 1
ATOM 632 O O . GLY A 1 83 ? 8.230 10.406 -33.600 1.00 38.69 83 GLY A O 1
ATOM 633 N N . GLN A 1 84 ? 7.177 8.559 -34.296 1.00 37.69 84 GLN A N 1
ATOM 634 C CA . GLN A 1 84 ? 6.995 8.063 -32.925 1.00 37.69 84 GLN A CA 1
ATOM 635 C C . GLN A 1 84 ? 8.142 7.150 -32.483 1.00 37.69 84 GLN A C 1
ATOM 637 O O . GLN A 1 84 ? 8.448 6.134 -33.107 1.00 37.69 84 GLN A O 1
ATOM 642 N N . VAL A 1 85 ? 8.776 7.557 -31.380 1.00 42.81 85 VAL A N 1
ATOM 643 C CA . VAL A 1 85 ? 9.746 6.786 -30.599 1.00 42.81 85 VAL A CA 1
ATOM 644 C C . VAL A 1 85 ? 9.128 5.418 -30.293 1.00 42.81 85 VAL A C 1
ATOM 646 O O . VAL A 1 85 ? 8.069 5.336 -29.675 1.00 42.81 85 VAL A O 1
ATOM 649 N N . HIS A 1 86 ? 9.739 4.353 -30.812 1.00 45.84 86 HIS A N 1
ATOM 650 C CA . HIS A 1 86 ? 9.276 2.977 -30.638 1.00 45.84 86 HIS A CA 1
ATOM 651 C C . HIS A 1 86 ? 9.337 2.610 -29.157 1.00 45.84 86 HIS A C 1
ATOM 653 O O . HIS A 1 86 ? 10.435 2.442 -28.657 1.00 45.84 86 HIS A O 1
ATOM 659 N N . VAL A 1 87 ? 8.197 2.490 -28.473 1.00 53.47 87 VAL A N 1
ATOM 660 C CA . VAL A 1 87 ? 8.163 2.070 -27.065 1.00 53.47 87 VAL A CA 1
ATOM 661 C C . VAL A 1 87 ? 8.436 0.570 -27.004 1.00 53.47 87 VAL A C 1
ATOM 663 O O . VAL A 1 87 ? 7.593 -0.229 -27.415 1.00 53.47 87 VAL A O 1
ATOM 666 N N . THR A 1 88 ? 9.614 0.173 -26.520 1.00 63.41 88 THR A N 1
ATOM 667 C CA . THR A 1 88 ? 9.973 -1.248 -26.375 1.00 63.41 88 THR A CA 1
ATOM 668 C C . THR A 1 88 ? 9.010 -1.904 -25.374 1.00 63.41 88 THR A C 1
ATOM 670 O O . THR A 1 88 ? 9.141 -1.663 -24.175 1.00 63.41 88 THR A O 1
ATOM 673 N N . SER A 1 89 ? 8.001 -2.673 -25.819 1.00 64.38 89 SER A N 1
ATOM 674 C CA . SER A 1 89 ? 7.037 -3.327 -24.909 1.00 64.38 89 SER A CA 1
ATOM 675 C C . SER A 1 89 ? 7.730 -4.397 -24.054 1.00 64.38 89 SER A C 1
ATOM 677 O O . SER A 1 89 ? 8.495 -5.208 -24.581 1.00 64.38 89 SER A O 1
ATOM 679 N N . GLN A 1 90 ? 7.528 -4.371 -22.731 1.00 74.00 90 GLN A N 1
ATOM 680 C CA . GLN A 1 90 ? 8.131 -5.329 -21.802 1.00 74.00 90 GLN A CA 1
ATOM 681 C C . GLN A 1 90 ? 7.041 -5.886 -20.894 1.00 74.00 90 GLN A C 1
ATOM 683 O O . GLN A 1 90 ? 6.859 -5.377 -19.792 1.00 74.00 90 GLN A O 1
ATOM 688 N N . PRO A 1 91 ? 6.334 -6.945 -21.321 1.00 82.25 91 PRO A N 1
ATOM 689 C CA . PRO A 1 91 ? 5.157 -7.421 -20.604 1.00 82.25 91 PRO A CA 1
ATOM 690 C C . PRO A 1 91 ? 5.463 -7.762 -19.142 1.00 82.25 91 PRO A C 1
ATOM 692 O O . PRO A 1 91 ? 4.679 -7.415 -18.279 1.00 82.25 91 PRO A O 1
ATOM 695 N N . GLU A 1 92 ? 6.630 -8.345 -18.855 1.00 83.00 92 GLU A N 1
ATOM 696 C CA . GLU A 1 92 ? 7.036 -8.729 -17.493 1.00 83.00 92 GLU A CA 1
ATOM 697 C C . GLU A 1 92 ? 7.308 -7.515 -16.579 1.00 83.00 92 GLU A C 1
ATOM 699 O O . GLU A 1 92 ? 6.984 -7.538 -15.395 1.00 83.00 92 GLU A O 1
ATOM 704 N N . VAL A 1 93 ? 7.894 -6.437 -17.112 1.00 88.38 93 VAL A N 1
ATOM 705 C CA . VAL A 1 93 ? 8.206 -5.223 -16.330 1.00 88.38 93 VAL A CA 1
ATOM 706 C C . VAL A 1 93 ? 6.981 -4.322 -16.211 1.00 88.38 93 VAL A C 1
ATOM 708 O O . VAL A 1 93 ? 6.760 -3.724 -15.160 1.00 88.38 93 VAL A O 1
ATOM 711 N N . ASP A 1 94 ? 6.183 -4.251 -17.278 1.00 89.19 94 ASP A N 1
ATOM 712 C CA . ASP A 1 94 ? 4.911 -3.536 -17.314 1.00 89.19 94 ASP A CA 1
ATOM 713 C C . ASP A 1 94 ? 3.914 -4.199 -16.329 1.00 89.19 94 ASP A C 1
ATOM 715 O O . ASP A 1 94 ? 3.298 -3.498 -15.529 1.00 89.19 94 ASP A O 1
ATOM 719 N N . GLU A 1 95 ? 3.852 -5.539 -16.281 1.00 90.19 95 GLU A N 1
ATOM 720 C CA . GLU A 1 95 ? 3.078 -6.312 -15.293 1.00 90.19 95 GLU A CA 1
ATOM 721 C C . GLU A 1 95 ? 3.545 -6.022 -13.859 1.00 90.19 95 GLU A C 1
ATOM 723 O O . GLU A 1 95 ? 2.738 -5.609 -13.029 1.00 90.19 95 GLU A O 1
ATOM 728 N N . ALA A 1 96 ? 4.851 -6.113 -13.578 1.00 90.25 96 ALA A N 1
ATOM 729 C CA . ALA A 1 96 ? 5.400 -5.789 -12.257 1.00 90.25 96 ALA A CA 1
ATOM 730 C C . ALA A 1 96 ? 5.104 -4.334 -11.830 1.00 90.25 96 ALA A C 1
ATOM 732 O O . ALA A 1 96 ? 4.822 -4.048 -10.663 1.00 90.25 96 ALA A O 1
ATOM 733 N N . ALA A 1 97 ? 5.161 -3.381 -12.765 1.00 92.62 97 ALA A N 1
ATOM 734 C CA . ALA A 1 97 ? 4.806 -1.988 -12.504 1.00 92.62 97 ALA A CA 1
ATOM 735 C C . ALA A 1 97 ? 3.313 -1.821 -12.194 1.00 92.62 97 ALA A C 1
ATOM 737 O O . ALA A 1 97 ? 2.955 -1.051 -11.297 1.00 92.62 97 ALA A O 1
ATOM 738 N N . ASP A 1 98 ? 2.448 -2.532 -12.910 1.00 93.69 98 ASP A N 1
ATOM 739 C CA . ASP A 1 98 ? 1.007 -2.494 -12.694 1.00 93.69 98 ASP A CA 1
ATOM 740 C C . ASP A 1 98 ? 0.598 -3.180 -11.386 1.00 93.69 98 ASP A C 1
ATOM 742 O O . ASP A 1 98 ? -0.261 -2.653 -10.676 1.00 93.69 98 ASP A O 1
ATOM 746 N N . GLU A 1 99 ? 1.272 -4.257 -10.981 1.00 93.31 99 GLU A N 1
ATOM 747 C CA . GLU A 1 99 ? 1.103 -4.878 -9.663 1.00 93.31 99 GLU A CA 1
ATOM 748 C C . GLU A 1 99 ? 1.442 -3.910 -8.523 1.00 93.31 99 GLU A C 1
ATOM 750 O O . GLU A 1 99 ? 0.669 -3.764 -7.570 1.00 93.31 99 GLU A O 1
ATOM 755 N N . VAL A 1 100 ? 2.561 -3.184 -8.625 1.00 94.75 100 VAL A N 1
ATOM 756 C CA . VAL A 1 100 ? 2.947 -2.177 -7.621 1.00 94.75 100 VAL A CA 1
ATOM 757 C C . VAL A 1 100 ? 1.931 -1.031 -7.564 1.00 94.75 100 VAL A C 1
ATOM 759 O O . VAL A 1 100 ? 1.561 -0.595 -6.468 1.00 94.75 100 VAL A O 1
ATOM 762 N N . LYS A 1 101 ? 1.424 -0.563 -8.715 1.00 95.25 101 LYS A N 1
ATOM 763 C CA . LYS A 1 101 ? 0.348 0.446 -8.764 1.00 95.25 101 LYS A CA 1
ATOM 764 C C . LYS A 1 101 ? -0.939 -0.075 -8.129 1.00 95.25 101 LYS A C 1
ATOM 766 O O . LYS A 1 101 ? -1.548 0.635 -7.329 1.00 95.25 101 LYS A O 1
ATOM 771 N N . ALA A 1 102 ? -1.346 -1.301 -8.452 1.00 94.25 102 ALA A N 1
ATOM 772 C CA . ALA A 1 102 ? -2.533 -1.930 -7.883 1.00 94.25 102 ALA A CA 1
ATOM 773 C C . ALA A 1 102 ? -2.411 -2.054 -6.357 1.00 94.25 102 ALA A C 1
ATOM 775 O O . ALA A 1 102 ? -3.346 -1.715 -5.630 1.00 94.25 102 ALA A O 1
ATOM 776 N N . MET A 1 103 ? -1.231 -2.440 -5.863 1.00 94.12 103 MET A N 1
ATOM 777 C CA . MET A 1 103 ? -0.943 -2.498 -4.433 1.00 94.12 103 MET A CA 1
ATOM 778 C C . MET A 1 103 ? -1.041 -1.114 -3.775 1.00 94.12 103 MET A C 1
ATOM 780 O O . MET A 1 103 ? -1.640 -0.983 -2.708 1.00 94.12 103 MET A O 1
ATOM 784 N N . TYR A 1 104 ? -0.510 -0.065 -4.410 1.00 95.81 104 TYR A N 1
ATOM 785 C CA . TYR A 1 104 ? -0.627 1.305 -3.902 1.00 95.81 104 TYR A CA 1
ATOM 786 C C . TYR A 1 104 ? -2.089 1.750 -3.761 1.00 95.81 104 TYR A C 1
ATOM 788 O O . TYR A 1 104 ? -2.470 2.307 -2.725 1.00 95.81 104 TYR A O 1
ATOM 796 N N . SER A 1 105 ? -2.909 1.495 -4.783 1.00 95.38 105 SER A N 1
ATOM 797 C CA . SER A 1 105 ? -4.339 1.824 -4.773 1.00 95.38 105 SER A CA 1
ATOM 798 C C . SER A 1 105 ? -5.069 1.069 -3.665 1.00 95.38 105 SER A C 1
ATOM 800 O O . SER A 1 105 ? -5.736 1.689 -2.839 1.00 95.38 105 SER A O 1
ATOM 802 N N . TYR A 1 106 ? -4.843 -0.242 -3.563 1.00 94.88 106 TYR A N 1
ATOM 803 C CA . TYR A 1 106 ? -5.429 -1.085 -2.522 1.00 94.88 106 TYR A CA 1
ATOM 804 C C . TYR A 1 106 ? -5.115 -0.575 -1.106 1.00 94.88 106 TYR A C 1
ATOM 806 O O . TYR A 1 106 ? -6.013 -0.389 -0.287 1.00 94.88 106 TYR A O 1
ATOM 814 N N . PHE A 1 107 ? -3.846 -0.275 -0.807 1.00 95.38 107 PHE A N 1
ATOM 815 C CA . PHE A 1 107 ? -3.475 0.246 0.513 1.00 95.38 107 PHE A CA 1
ATOM 816 C C . PHE A 1 107 ? -3.946 1.685 0.757 1.00 95.38 107 PHE A C 1
ATOM 818 O O . PHE A 1 107 ? -4.147 2.059 1.912 1.00 95.38 107 PHE A O 1
ATOM 825 N N . SER A 1 108 ? -4.158 2.483 -0.293 1.00 95.56 108 SER A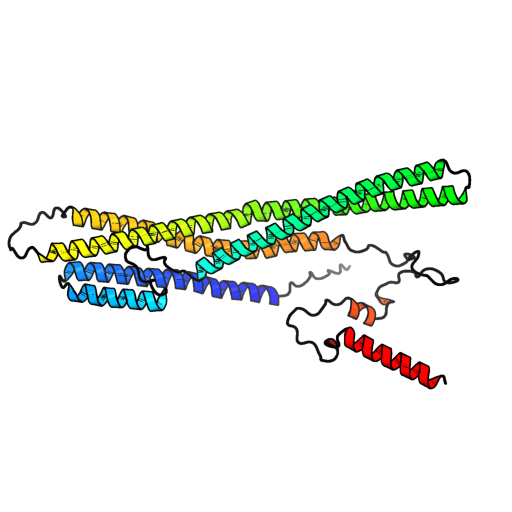 N 1
ATOM 826 C CA . SER A 1 108 ? -4.771 3.811 -0.164 1.00 95.56 108 SER A CA 1
ATOM 827 C C . SER A 1 108 ? -6.236 3.715 0.259 1.00 95.56 108 SER A C 1
ATOM 829 O O . SER A 1 108 ? -6.656 4.435 1.162 1.00 95.56 108 SER A O 1
ATOM 831 N N . GLU A 1 109 ? -6.992 2.788 -0.332 1.00 95.94 109 GLU A N 1
ATOM 832 C CA . GLU A 1 109 ? -8.387 2.536 0.047 1.00 95.94 109 GLU A CA 1
ATOM 833 C C . GLU A 1 109 ? -8.497 2.028 1.490 1.00 95.94 109 GLU A C 1
ATOM 835 O O . GLU A 1 109 ? -9.329 2.506 2.265 1.00 95.94 109 GLU A O 1
ATOM 840 N N . ILE A 1 110 ? -7.623 1.096 1.890 1.00 93.94 110 ILE A N 1
ATOM 841 C CA . ILE A 1 110 ? -7.593 0.608 3.276 1.00 93.94 110 ILE A CA 1
ATOM 842 C C . ILE A 1 110 ? -7.264 1.743 4.244 1.00 93.94 110 ILE A C 1
ATOM 844 O O . ILE A 1 110 ? -7.916 1.855 5.282 1.00 93.94 110 ILE A O 1
ATOM 848 N N . GLU A 1 111 ? -6.270 2.578 3.938 1.00 94.94 111 GLU A N 1
ATOM 849 C CA . GLU A 1 111 ? -5.927 3.720 4.788 1.00 94.94 111 GLU A CA 1
ATOM 850 C C . GLU A 1 111 ? -7.139 4.631 5.004 1.00 94.94 111 GLU A C 1
ATOM 852 O O . GLU A 1 111 ? -7.461 4.971 6.143 1.00 94.94 111 GLU A O 1
ATOM 857 N N . GLU A 1 112 ? -7.843 4.984 3.927 1.00 95.56 112 GLU A N 1
ATOM 858 C CA . GLU A 1 112 ? -9.031 5.831 3.992 1.00 95.56 112 GLU A CA 1
ATOM 859 C C . GLU A 1 112 ? -10.118 5.212 4.882 1.00 95.56 112 GLU A C 1
ATOM 861 O O . GLU A 1 112 ? -10.693 5.890 5.741 1.00 95.56 112 GLU A O 1
ATOM 866 N N . LEU A 1 113 ? -10.370 3.909 4.727 1.00 94.62 113 LEU A N 1
ATOM 867 C CA . LEU A 1 113 ? -11.337 3.177 5.542 1.00 94.62 113 LEU A CA 1
ATOM 868 C C . LEU A 1 113 ? -10.936 3.128 7.020 1.00 94.62 113 LEU A C 1
ATOM 870 O O . LEU A 1 113 ? -11.782 3.360 7.887 1.00 94.62 113 LEU A O 1
ATOM 874 N N . VAL A 1 114 ? -9.663 2.869 7.324 1.00 93.00 114 VAL A N 1
ATOM 875 C CA . VAL A 1 114 ? -9.148 2.818 8.702 1.00 93.00 114 VAL A CA 1
ATOM 876 C C . VAL A 1 114 ? -9.233 4.189 9.367 1.00 93.00 114 VAL A C 1
ATOM 878 O O . VAL A 1 114 ? -9.695 4.286 10.507 1.00 93.00 114 VAL A O 1
ATOM 881 N N . LEU A 1 115 ? -8.848 5.255 8.661 1.00 92.81 115 LEU A N 1
ATOM 882 C CA . LEU A 1 115 ? -8.937 6.625 9.167 1.00 92.81 115 LEU A CA 1
ATOM 883 C C . LEU A 1 115 ? -10.389 7.025 9.431 1.00 92.81 115 LEU A C 1
ATOM 885 O O . LEU A 1 115 ? -10.700 7.517 10.518 1.00 92.81 115 LEU A O 1
ATOM 889 N N . ARG A 1 116 ? -11.293 6.748 8.484 1.00 94.94 116 ARG A N 1
ATOM 890 C CA . ARG A 1 116 ? -12.729 7.006 8.648 1.00 94.94 116 ARG A CA 1
ATOM 891 C C . ARG A 1 116 ? -13.300 6.239 9.837 1.00 94.94 116 ARG A C 1
ATOM 893 O O . ARG A 1 116 ? -14.008 6.822 10.656 1.00 94.94 116 ARG A O 1
ATOM 900 N N . HIS A 1 117 ? -12.981 4.951 9.962 1.00 92.94 117 HIS A N 1
ATOM 901 C CA . HIS A 1 117 ? -13.462 4.136 11.074 1.00 92.94 117 HIS A CA 1
ATOM 902 C C . HIS A 1 117 ? -12.925 4.646 12.419 1.00 92.94 117 HIS A C 1
ATOM 904 O O . HIS A 1 117 ? -13.679 4.741 13.386 1.00 92.94 117 HIS A O 1
ATOM 910 N N . SER A 1 118 ? -11.649 5.047 12.477 1.00 93.00 118 SER A N 1
ATOM 911 C CA . SER A 1 118 ? -11.036 5.623 13.682 1.00 93.00 118 SER A CA 1
ATOM 912 C C . SER A 1 118 ? -11.726 6.918 14.103 1.00 93.00 118 SER A C 1
ATOM 914 O O . SER A 1 118 ? -12.098 7.070 15.265 1.00 93.00 118 SER A O 1
ATOM 916 N N . GLN A 1 119 ? -11.989 7.817 13.153 1.00 94.56 119 GLN A N 1
ATOM 917 C CA . GLN A 1 119 ? -12.722 9.060 13.407 1.00 94.56 119 GLN A CA 1
ATOM 918 C C . GLN A 1 119 ? -14.135 8.797 13.942 1.00 94.56 119 GLN A C 1
ATOM 920 O O . GLN A 1 119 ? -14.546 9.407 14.927 1.00 94.56 119 GLN A O 1
ATOM 925 N N . GLN A 1 120 ? -14.865 7.855 13.339 1.00 94.00 120 GLN A N 1
ATOM 926 C CA . GLN A 1 120 ? -16.209 7.486 13.788 1.00 94.00 120 GLN A CA 1
ATOM 927 C C . GLN A 1 120 ? -16.205 6.886 15.197 1.00 94.00 120 GLN A C 1
ATOM 929 O O . GLN A 1 120 ? -17.045 7.247 16.020 1.00 94.00 120 GLN A O 1
ATOM 934 N N . LEU A 1 121 ? -15.250 6.003 15.502 1.00 92.75 121 LEU A N 1
ATOM 935 C CA . LEU A 1 121 ? -15.125 5.432 16.840 1.00 92.75 121 LEU A CA 1
ATOM 936 C C . LEU A 1 121 ? -14.751 6.487 17.882 1.00 92.75 121 LEU A C 1
ATOM 938 O O . LEU A 1 121 ? -15.268 6.410 18.992 1.00 92.75 121 LEU A O 1
ATOM 942 N N . LYS A 1 122 ? -13.907 7.473 17.546 1.00 94.88 122 LYS A N 1
ATOM 943 C CA . LYS A 1 122 ? -13.588 8.600 18.440 1.00 94.88 122 LYS A CA 1
ATOM 944 C C . LYS A 1 122 ? -14.831 9.425 18.759 1.00 94.88 122 LYS A C 1
ATOM 946 O O . LYS A 1 122 ? -15.141 9.601 19.933 1.00 94.88 122 LYS A O 1
ATOM 951 N N . ALA A 1 123 ? -15.587 9.825 17.737 1.00 95.81 123 ALA A N 1
ATOM 952 C CA . ALA A 1 123 ? -16.824 10.586 17.911 1.00 95.81 123 ALA A CA 1
ATOM 953 C C . ALA A 1 123 ? -17.874 9.816 18.737 1.00 95.81 123 ALA A C 1
ATOM 955 O O . ALA A 1 123 ? -18.536 10.383 19.611 1.00 95.81 123 ALA A O 1
ATOM 956 N N . LEU A 1 124 ? -17.999 8.503 18.508 1.00 95.56 124 LEU A N 1
ATOM 957 C CA . LEU A 1 124 ? -18.850 7.638 19.325 1.00 95.56 124 LEU A CA 1
ATOM 958 C C . LEU A 1 124 ? -18.370 7.598 20.782 1.00 95.56 124 LEU A C 1
ATOM 960 O O . LEU A 1 124 ? -19.185 7.689 21.697 1.00 95.56 124 LEU A O 1
ATOM 964 N N . ASN A 1 125 ? -17.057 7.496 21.000 1.00 95.12 125 ASN A N 1
ATOM 965 C CA . ASN A 1 125 ? -16.470 7.465 22.336 1.00 95.12 125 ASN A CA 1
ATOM 966 C C . ASN A 1 125 ? -16.733 8.757 23.115 1.00 95.12 125 ASN A C 1
ATOM 968 O O . ASN A 1 125 ? -17.093 8.703 24.287 1.00 95.12 125 ASN A O 1
ATOM 972 N N . GLU A 1 126 ? -16.583 9.909 22.461 1.00 95.94 126 GLU A N 1
ATOM 973 C CA . GLU A 1 126 ? -16.883 11.224 23.035 1.00 95.94 126 GLU A CA 1
ATOM 974 C C . GLU A 1 126 ? -18.366 11.346 23.403 1.00 95.94 126 GLU A C 1
ATOM 976 O O . GLU A 1 126 ? -18.707 11.780 24.506 1.00 95.94 126 GLU A O 1
ATOM 981 N N . THR A 1 127 ? -19.252 10.888 22.514 1.00 97.25 127 THR A N 1
ATOM 982 C CA . THR A 1 127 ? -20.703 10.902 22.745 1.00 97.25 127 THR A CA 1
ATOM 983 C C . THR A 1 127 ? -21.089 10.014 23.928 1.00 97.25 127 THR A C 1
ATOM 985 O O . THR A 1 127 ? -21.815 10.449 24.822 1.00 97.25 127 THR A O 1
ATOM 988 N N . GLU A 1 128 ? -20.582 8.780 23.979 1.00 96.31 128 GLU A N 1
ATOM 989 C CA . GLU A 1 128 ? -20.858 7.859 25.085 1.00 96.31 128 GLU A CA 1
ATOM 990 C C . GLU A 1 128 ? -20.241 8.322 26.406 1.00 96.31 128 GLU A C 1
ATOM 992 O O . GLU A 1 128 ? -20.855 8.131 27.453 1.00 96.31 128 GLU A O 1
ATOM 997 N N . ALA A 1 129 ? -19.079 8.979 26.384 1.00 95.12 129 ALA A N 1
ATOM 998 C CA . ALA A 1 129 ? -18.506 9.594 27.578 1.00 95.12 129 ALA A CA 1
ATOM 999 C C . ALA A 1 129 ? -19.407 10.721 28.114 1.00 95.12 129 ALA A C 1
ATOM 1001 O O . ALA A 1 129 ? -19.642 10.809 29.322 1.00 95.12 129 ALA A O 1
ATOM 1002 N N . GLY A 1 130 ? -19.975 11.539 27.220 1.00 95.94 130 GLY A N 1
ATOM 1003 C CA . GLY A 1 130 ? -20.980 12.542 27.574 1.00 95.94 130 GLY A CA 1
ATOM 1004 C C . GLY A 1 130 ? -22.245 11.923 28.177 1.00 95.94 130 GLY A C 1
ATOM 1005 O O . GLY A 1 130 ? -22.714 12.372 29.224 1.00 95.94 130 GLY A O 1
ATOM 1006 N N . LEU A 1 131 ? -22.764 10.851 27.569 1.00 96.56 131 LEU A N 1
ATOM 1007 C CA . LEU A 1 131 ? -23.924 10.113 28.085 1.00 96.56 131 LEU A CA 1
ATOM 1008 C C . LEU A 1 131 ? -23.643 9.465 29.443 1.00 96.56 131 LEU A C 1
ATOM 1010 O O . LEU A 1 131 ? -24.494 9.519 30.330 1.00 96.56 131 LEU A O 1
ATOM 1014 N N . ALA A 1 132 ? -22.453 8.896 29.635 1.00 95.88 132 ALA A N 1
ATOM 1015 C CA . ALA A 1 132 ? -22.042 8.301 30.899 1.00 95.88 132 ALA A CA 1
ATOM 1016 C C . ALA A 1 132 ? -22.135 9.309 32.051 1.00 95.88 132 ALA A C 1
ATOM 1018 O O . ALA A 1 132 ? -22.771 9.034 33.072 1.00 95.88 132 ALA A O 1
ATOM 1019 N N . LEU A 1 133 ? -21.547 10.494 31.854 1.00 95.19 133 LEU A N 1
ATOM 1020 C CA . LEU A 1 133 ? -21.592 11.585 32.824 1.00 95.19 133 LEU A CA 1
ATOM 1021 C C . LEU A 1 133 ? -23.022 12.077 33.045 1.00 95.19 133 LEU A C 1
ATOM 1023 O O . LEU A 1 133 ? -23.435 12.246 34.192 1.00 95.19 133 LEU A O 1
ATOM 1027 N N . PHE A 1 134 ? -23.791 12.261 31.970 1.00 97.06 134 PHE A N 1
ATOM 1028 C CA . PHE A 1 134 ? -25.183 12.695 32.050 1.00 97.06 134 PHE A CA 1
ATOM 1029 C C . PHE A 1 134 ? -26.031 11.748 32.908 1.00 97.06 134 PHE A C 1
ATOM 1031 O O . PHE A 1 134 ? -26.690 12.196 33.846 1.00 97.06 134 PHE A O 1
ATOM 1038 N N . PHE A 1 135 ? -25.992 10.442 32.631 1.00 96.00 135 PHE A N 1
ATOM 1039 C CA . PHE A 1 135 ? -26.798 9.455 33.350 1.00 96.00 135 PHE A CA 1
ATOM 1040 C C . PHE A 1 135 ? -26.382 9.307 34.814 1.00 96.00 135 PHE A C 1
ATOM 1042 O O . PHE A 1 135 ? -27.249 9.213 35.681 1.00 96.00 135 PHE A O 1
ATOM 1049 N N . GLN A 1 136 ? -25.082 9.364 35.117 1.00 92.50 136 GLN A N 1
ATOM 1050 C CA . GLN A 1 136 ? -24.611 9.369 36.505 1.00 92.50 136 GLN A CA 1
ATOM 1051 C C . GLN A 1 136 ? -25.103 10.614 37.248 1.00 92.50 136 GLN A C 1
ATOM 1053 O O . GLN A 1 136 ? -25.696 10.494 38.317 1.00 92.50 136 GLN A O 1
ATOM 1058 N N . GLN A 1 137 ? -24.925 11.806 36.670 1.00 95.56 137 GLN A N 1
ATOM 1059 C CA . GLN A 1 137 ? -25.376 13.062 37.277 1.00 95.56 137 GLN A CA 1
ATOM 1060 C C . GLN A 1 137 ? -26.889 13.086 37.497 1.00 95.56 137 GLN A C 1
ATOM 1062 O O . GLN A 1 137 ? -27.342 13.487 38.569 1.00 95.56 137 GLN A O 1
ATOM 1067 N N . LYS A 1 138 ? -27.675 12.646 36.507 1.00 94.25 138 LYS A N 1
ATOM 1068 C CA . LYS A 1 138 ? -29.135 12.568 36.630 1.00 94.25 138 LYS A CA 1
ATOM 1069 C C . LYS A 1 138 ? -29.576 11.524 37.639 1.00 94.25 138 LYS A C 1
ATOM 1071 O O . LYS A 1 138 ? -30.466 11.818 38.426 1.00 94.25 138 LYS A O 1
ATOM 1076 N N . GLY A 1 139 ? -28.902 10.380 37.696 1.00 93.50 139 GLY A N 1
ATOM 1077 C CA . GLY A 1 139 ? -29.140 9.387 38.733 1.00 93.50 139 GLY A CA 1
ATOM 1078 C C . GLY A 1 139 ? -28.907 9.945 40.139 1.00 93.50 139 GLY A C 1
ATOM 1079 O O . GLY A 1 139 ? -29.772 9.796 40.992 1.00 93.50 139 GLY A O 1
ATOM 1080 N N . TYR A 1 140 ? -27.816 10.678 40.381 1.00 93.25 140 TYR A N 1
ATOM 1081 C CA . TYR A 1 140 ? -27.564 11.307 41.689 1.00 93.25 140 TYR A CA 1
ATOM 1082 C C . TYR A 1 140 ? -28.555 12.423 42.062 1.00 93.25 140 TYR A C 1
ATOM 1084 O O . TYR A 1 140 ? -28.701 12.737 43.240 1.00 93.25 140 TYR A O 1
ATOM 1092 N N . GLN A 1 141 ? -29.208 13.047 41.078 1.00 93.62 141 GLN A N 1
ATOM 1093 C CA . GLN A 1 141 ? -30.228 14.084 41.292 1.00 93.62 141 GLN A CA 1
ATOM 1094 C C . GLN A 1 141 ? -31.636 13.504 41.495 1.00 93.62 141 GLN A C 1
ATOM 1096 O O . GLN A 1 141 ? -32.527 14.220 41.958 1.00 93.62 141 GLN A O 1
ATOM 1101 N N . GLU A 1 142 ? -31.851 12.244 41.118 1.00 95.50 142 GLU A N 1
ATOM 1102 C CA . GLU A 1 142 ? -33.152 11.587 41.167 1.00 95.50 142 GLU A CA 1
ATOM 1103 C C . GLU A 1 142 ? -33.529 11.208 42.605 1.00 95.50 142 GLU A C 1
ATOM 1105 O O . GLU A 1 142 ? -32.713 10.705 43.376 1.00 95.50 142 GLU A O 1
ATOM 1110 N N . LYS A 1 143 ? -34.789 11.460 42.965 1.00 95.06 143 LYS A N 1
ATOM 1111 C CA . LYS A 1 143 ? -35.330 11.193 44.304 1.00 95.06 143 LYS A CA 1
ATOM 1112 C C . LYS A 1 143 ? -35.870 9.775 44.427 1.00 95.06 143 LYS A C 1
ATOM 1114 O O . LYS A 1 143 ? -35.907 9.234 45.528 1.00 95.06 143 LYS A O 1
ATOM 1119 N N . ILE A 1 144 ? -36.327 9.194 43.318 1.00 95.62 144 ILE A N 1
ATOM 1120 C CA . ILE A 1 144 ? -36.810 7.815 43.277 1.00 95.62 144 ILE A CA 1
ATOM 1121 C C . ILE A 1 144 ? -35.597 6.882 43.219 1.00 95.62 144 ILE A C 1
ATOM 1123 O O . ILE A 1 144 ? -34.916 6.800 42.198 1.00 95.62 144 ILE A O 1
ATOM 1127 N N . GLU A 1 145 ? -35.342 6.167 44.314 1.00 93.00 145 GLU A N 1
ATOM 1128 C CA . GLU A 1 145 ? -34.134 5.354 44.510 1.00 93.00 145 GLU A CA 1
ATOM 1129 C C . GLU A 1 145 ? -33.911 4.317 43.395 1.00 93.00 145 GLU A C 1
ATOM 1131 O O . GLU A 1 145 ? -32.800 4.189 42.883 1.00 93.00 145 GLU A O 1
ATOM 1136 N N . GLU A 1 146 ? -34.967 3.639 42.938 1.00 93.19 146 GLU A N 1
ATOM 1137 C CA . GLU A 1 146 ? -34.873 2.657 41.848 1.00 93.19 146 GLU A CA 1
ATOM 1138 C C . GLU A 1 146 ? -34.421 3.292 40.521 1.00 93.19 146 GLU A C 1
ATOM 1140 O O . GLU A 1 146 ? -33.553 2.756 39.828 1.00 93.19 146 GLU A O 1
ATOM 1145 N N . ILE A 1 147 ? -34.969 4.462 40.172 1.00 91.19 147 ILE A N 1
ATOM 1146 C CA . ILE A 1 147 ? -34.628 5.192 38.939 1.00 91.19 147 ILE A CA 1
ATOM 1147 C C . ILE A 1 147 ? -33.220 5.788 39.048 1.00 91.19 147 ILE A C 1
ATOM 1149 O O . ILE A 1 147 ? -32.458 5.758 38.076 1.00 91.19 147 ILE A O 1
ATOM 1153 N N . SER A 1 148 ? -32.854 6.277 40.236 1.00 92.12 148 SER A N 1
ATOM 1154 C CA . SER A 1 148 ? -31.503 6.738 40.558 1.00 92.12 148 SER A CA 1
ATOM 1155 C C . SER A 1 148 ? -30.475 5.629 40.320 1.00 92.12 148 SER A C 1
ATOM 1157 O O . SER A 1 148 ? -29.541 5.805 39.532 1.00 92.12 148 SER A O 1
ATOM 1159 N N . ALA A 1 149 ? -30.694 4.457 40.924 1.00 91.25 149 ALA A N 1
ATOM 1160 C CA . ALA A 1 149 ? -29.808 3.306 40.809 1.00 91.25 149 ALA A CA 1
ATOM 1161 C C . ALA A 1 149 ? -29.673 2.825 39.356 1.00 91.25 149 ALA A C 1
ATOM 1163 O O . ALA A 1 149 ? -28.550 2.635 38.882 1.00 91.25 149 ALA A O 1
ATOM 1164 N N . MET A 1 150 ? -30.789 2.697 38.626 1.00 94.31 150 MET A N 1
ATOM 1165 C CA . MET A 1 150 ? -30.776 2.309 37.209 1.00 94.31 150 MET A CA 1
ATOM 1166 C C . MET A 1 150 ? -30.022 3.318 36.336 1.00 94.31 150 MET A C 1
ATOM 1168 O O . MET A 1 150 ? -29.212 2.924 35.497 1.00 94.31 150 MET A O 1
ATOM 1172 N N . SER A 1 151 ? -30.232 4.619 36.547 1.00 89.56 151 SER A N 1
ATOM 1173 C CA . SER A 1 151 ? -29.546 5.666 35.778 1.00 89.56 151 SER A CA 1
ATOM 1174 C C . SER A 1 151 ? -28.035 5.647 36.022 1.00 89.56 151 SER A C 1
ATOM 1176 O O . SER A 1 151 ? -27.248 5.720 35.078 1.00 89.56 151 SER A O 1
ATOM 1178 N N . ILE A 1 152 ? -27.607 5.477 37.277 1.00 90.62 152 ILE A N 1
ATOM 1179 C CA . ILE A 1 152 ? -26.183 5.348 37.615 1.00 90.62 152 ILE A CA 1
ATOM 1180 C C . ILE A 1 152 ? -25.576 4.110 36.940 1.00 90.62 152 ILE A C 1
ATOM 1182 O O . ILE A 1 152 ? -24.460 4.190 36.421 1.00 90.62 152 ILE A O 1
ATOM 1186 N N . ASP A 1 153 ? -26.287 2.980 36.922 1.00 93.19 153 ASP A N 1
ATOM 1187 C CA . ASP A 1 153 ? -25.803 1.736 36.313 1.00 93.19 153 ASP A CA 1
ATOM 1188 C C . ASP A 1 153 ? -25.653 1.843 34.785 1.00 93.19 153 ASP A C 1
ATOM 1190 O O . ASP A 1 153 ? -24.626 1.444 34.225 1.00 93.19 153 ASP A O 1
ATOM 1194 N N . ILE A 1 154 ? -26.603 2.501 34.111 1.00 95.19 154 ILE A N 1
ATOM 1195 C CA . ILE A 1 154 ? -26.489 2.848 32.685 1.00 95.19 154 ILE A CA 1
ATOM 1196 C C . ILE A 1 154 ? -25.234 3.697 32.444 1.00 95.19 154 ILE A C 1
ATOM 1198 O O . ILE A 1 154 ? -24.435 3.402 31.553 1.00 95.19 154 ILE A O 1
ATOM 1202 N N . GLY A 1 155 ? -25.008 4.727 33.263 1.00 92.50 155 GLY A N 1
ATOM 1203 C CA . GLY A 1 155 ? -23.834 5.586 33.118 1.00 92.50 155 GLY A CA 1
ATOM 1204 C C . GLY A 1 155 ? -22.504 4.862 33.380 1.00 92.50 155 GLY A C 1
ATOM 1205 O O . GLY A 1 155 ? -21.501 5.131 32.712 1.00 92.50 155 GLY A O 1
ATOM 1206 N N . LYS A 1 156 ? -22.472 3.900 34.315 1.00 92.94 156 LYS A N 1
ATOM 1207 C CA . LYS A 1 156 ? -21.316 3.003 34.515 1.00 92.94 156 LYS A CA 1
ATOM 1208 C C . LYS A 1 156 ? -21.077 2.110 33.298 1.00 92.94 156 LYS A C 1
ATOM 1210 O O . LYS A 1 156 ? -19.930 1.966 32.885 1.00 92.94 156 LYS A O 1
ATOM 1215 N N . THR A 1 157 ? -22.140 1.574 32.701 1.00 95.25 157 THR A N 1
ATOM 1216 C CA . THR A 1 157 ? -22.060 0.743 31.491 1.00 95.25 157 THR A CA 1
ATOM 1217 C C . THR A 1 157 ? -21.452 1.521 30.323 1.00 95.25 157 THR A C 1
ATOM 1219 O O . THR A 1 157 ? -20.496 1.052 29.708 1.00 95.25 157 THR A O 1
ATOM 1222 N N . PHE A 1 158 ? -21.913 2.752 30.068 1.00 94.62 158 PHE A N 1
ATOM 1223 C CA . PHE A 1 158 ? -21.292 3.619 29.058 1.00 94.62 158 PHE A CA 1
ATOM 1224 C C . PHE A 1 158 ? -19.822 3.927 29.373 1.00 94.62 158 PHE A C 1
ATOM 1226 O O . PHE A 1 158 ? -18.979 3.858 28.483 1.00 94.62 158 PHE A O 1
ATOM 1233 N N . SER A 1 159 ? -19.486 4.204 30.639 1.00 93.88 159 SER A N 1
ATOM 1234 C CA . SER A 1 159 ? -18.090 4.444 31.044 1.00 93.88 159 SER A CA 1
ATOM 1235 C C . SER A 1 159 ? -17.183 3.247 30.746 1.00 93.88 159 SER A C 1
ATOM 1237 O O . SER A 1 159 ? -16.035 3.422 30.339 1.00 93.88 159 SER A O 1
ATOM 1239 N N . GLU A 1 160 ? -17.678 2.028 30.957 1.00 93.00 160 GLU A N 1
ATOM 1240 C CA . GLU A 1 160 ? -16.923 0.806 30.688 1.00 93.00 160 GLU A CA 1
ATOM 1241 C C . GLU A 1 160 ? -16.741 0.577 29.182 1.00 93.00 160 GLU A C 1
ATOM 1243 O O . GLU A 1 160 ? -15.623 0.314 28.734 1.00 93.00 160 GLU A O 1
ATOM 1248 N N . ASN A 1 161 ? -17.793 0.788 28.383 1.00 90.31 161 ASN A N 1
ATOM 1249 C CA . ASN A 1 161 ? -17.711 0.730 26.920 1.00 90.31 161 ASN A CA 1
ATOM 1250 C C . ASN A 1 161 ? -16.671 1.718 26.371 1.00 90.31 161 ASN A C 1
ATOM 1252 O O . ASN A 1 161 ? -15.872 1.362 25.502 1.00 90.31 161 ASN A O 1
ATOM 1256 N N . VAL A 1 162 ? -16.617 2.932 26.928 1.00 93.56 162 VAL A N 1
ATOM 1257 C CA . VAL A 1 162 ? -15.636 3.956 26.543 1.00 93.56 162 VAL A CA 1
ATOM 1258 C C . VAL A 1 162 ? -14.198 3.509 26.813 1.00 93.56 162 VAL A C 1
ATOM 1260 O O . VAL A 1 162 ? -13.304 3.700 25.977 1.00 93.56 162 VAL A O 1
ATOM 1263 N N . LYS A 1 163 ? -13.950 2.865 27.960 1.00 90.81 163 LYS A N 1
ATOM 1264 C CA . LYS A 1 163 ? -12.627 2.315 28.296 1.00 90.81 163 LYS A CA 1
ATOM 1265 C C . LYS A 1 163 ? -12.233 1.186 27.351 1.00 90.81 163 LYS A C 1
ATOM 1267 O O . LYS A 1 163 ? -11.110 1.177 26.849 1.00 90.81 163 LYS A O 1
ATOM 1272 N N . GLN A 1 164 ? -13.152 0.262 27.074 1.00 88.25 164 GLN A N 1
ATOM 1273 C CA . GLN A 1 164 ? -12.901 -0.858 26.165 1.00 88.25 164 GLN A CA 1
ATOM 1274 C C . GLN A 1 164 ? -12.605 -0.368 24.742 1.00 88.25 164 GLN A C 1
ATOM 1276 O O . GLN A 1 164 ? -11.616 -0.783 24.132 1.00 88.25 164 GLN A O 1
ATOM 1281 N N . ARG A 1 165 ? -13.397 0.586 24.237 1.00 90.88 165 ARG A N 1
ATOM 1282 C CA . ARG A 1 165 ? -13.198 1.179 22.908 1.00 90.88 165 ARG A CA 1
ATOM 1283 C C . ARG A 1 165 ? -11.892 1.962 22.806 1.00 90.88 165 ARG A C 1
ATOM 1285 O O . ARG A 1 165 ? -11.263 1.944 21.754 1.00 90.88 165 ARG A O 1
ATOM 1292 N N . SER A 1 166 ? -11.424 2.588 23.886 1.00 89.25 166 SER A N 1
ATOM 1293 C CA . SER A 1 166 ? -10.124 3.283 23.899 1.00 89.25 166 SER A CA 1
ATOM 1294 C C . SER A 1 166 ? -8.953 2.352 23.547 1.00 89.25 166 SER A C 1
ATOM 1296 O O . SER A 1 166 ? -8.054 2.738 22.799 1.00 89.25 166 SER A O 1
ATOM 1298 N N . ALA A 1 167 ? -8.977 1.097 24.009 1.00 86.75 167 ALA A N 1
ATOM 1299 C CA . ALA A 1 167 ? -7.961 0.107 23.640 1.00 86.75 167 ALA A CA 1
ATOM 1300 C C . ALA A 1 167 ? -8.047 -0.301 22.154 1.00 86.75 167 ALA A C 1
ATOM 1302 O O . ALA A 1 167 ? -7.019 -0.495 21.494 1.00 86.75 167 ALA A O 1
ATOM 1303 N N . GLN A 1 168 ? -9.267 -0.399 21.616 1.00 86.56 168 GLN A N 1
ATOM 1304 C CA . GLN A 1 168 ? -9.505 -0.666 20.193 1.00 86.56 168 GLN A CA 1
ATOM 1305 C C . GLN A 1 168 ? -9.030 0.500 19.316 1.00 86.56 168 GLN A C 1
ATOM 1307 O O . GLN A 1 168 ? -8.344 0.271 18.323 1.00 86.56 168 GLN A O 1
ATOM 1312 N N . LEU A 1 169 ? -9.310 1.742 19.722 1.00 90.25 169 LEU A N 1
ATOM 1313 C CA . LEU A 1 169 ? -8.863 2.957 19.038 1.00 90.25 169 LEU A CA 1
ATOM 1314 C C . LEU A 1 169 ? -7.340 3.009 18.901 1.00 90.25 169 LEU A C 1
ATOM 1316 O O . LEU A 1 169 ? -6.848 3.149 17.787 1.00 90.25 169 LEU A O 1
ATOM 1320 N N . ASN A 1 170 ? -6.600 2.786 19.991 1.00 89.50 170 ASN A N 1
ATOM 1321 C CA . ASN A 1 170 ? -5.133 2.719 19.953 1.00 89.50 170 ASN A CA 1
ATOM 1322 C C . ASN A 1 170 ? -4.637 1.619 18.991 1.00 89.50 170 ASN A C 1
ATOM 1324 O O . ASN A 1 170 ? -3.684 1.790 18.233 1.00 89.50 170 ASN A O 1
ATOM 1328 N N . THR A 1 171 ? -5.322 0.474 18.973 1.00 88.19 171 THR A N 1
ATOM 1329 C CA . THR A 1 171 ? -4.989 -0.632 18.065 1.00 88.19 171 THR A CA 1
ATOM 1330 C C . THR A 1 171 ? -5.202 -0.246 16.598 1.00 88.19 171 THR A C 1
ATOM 1332 O O . THR A 1 171 ? -4.370 -0.591 15.752 1.00 88.19 171 THR A O 1
ATOM 1335 N N . MET A 1 172 ? -6.275 0.484 16.290 1.00 89.00 172 MET A N 1
ATOM 1336 C CA . MET A 1 172 ? -6.550 1.010 14.951 1.00 89.00 172 MET A CA 1
ATOM 1337 C C . MET A 1 172 ? -5.589 2.120 14.537 1.00 89.00 172 MET A C 1
ATOM 1339 O O . MET A 1 172 ? -5.144 2.113 13.396 1.00 89.00 172 MET A O 1
ATOM 1343 N N . GLU A 1 173 ? -5.223 3.028 15.439 1.00 90.94 173 GLU A N 1
ATOM 1344 C CA . GLU A 1 173 ? -4.244 4.089 15.165 1.00 90.94 173 GLU A CA 1
ATOM 1345 C C . GLU A 1 173 ? -2.893 3.498 14.765 1.00 90.94 173 GLU A C 1
ATOM 1347 O O . GLU A 1 173 ? -2.394 3.784 13.681 1.00 90.94 173 GLU A O 1
ATOM 1352 N N . GLN A 1 174 ? -2.376 2.554 15.552 1.00 90.38 174 GLN A N 1
ATOM 1353 C CA . GLN A 1 174 ? -1.145 1.833 15.217 1.00 90.38 174 GLN A CA 1
ATOM 1354 C C . GLN A 1 174 ? -1.242 1.073 13.884 1.00 90.38 174 GLN A C 1
ATOM 1356 O O . GLN A 1 174 ? -0.242 0.863 13.205 1.00 90.38 174 GLN A O 1
ATOM 1361 N N . PHE A 1 175 ? -2.430 0.572 13.524 1.00 90.81 175 PHE A N 1
ATOM 1362 C CA . PHE A 1 175 ? -2.626 -0.088 12.231 1.00 90.81 175 PHE A CA 1
ATOM 1363 C C . PHE A 1 175 ? -2.622 0.926 11.080 1.00 90.81 175 PHE A C 1
ATOM 1365 O O . PHE A 1 175 ? -1.993 0.674 10.056 1.00 90.81 175 PHE A O 1
ATOM 1372 N N . GLY A 1 176 ? -3.246 2.090 11.276 1.00 92.19 176 GLY A N 1
ATOM 1373 C CA . GLY A 1 176 ? -3.185 3.212 10.343 1.00 92.19 176 GLY A CA 1
ATOM 1374 C C . GLY A 1 176 ? -1.754 3.707 10.116 1.00 92.19 176 GLY A C 1
ATOM 1375 O O . GLY A 1 176 ? -1.338 3.841 8.970 1.00 92.19 176 GLY A O 1
ATOM 1376 N N . GLU A 1 177 ? -0.968 3.887 11.182 1.00 92.62 177 GLU A N 1
ATOM 1377 C CA . GLU A 1 177 ? 0.451 4.279 11.101 1.00 92.62 177 GLU A CA 1
ATOM 1378 C C . GLU A 1 177 ? 1.294 3.268 10.315 1.00 92.62 177 GLU A C 1
ATOM 1380 O O . GLU A 1 177 ? 2.156 3.641 9.510 1.00 92.62 177 GLU A O 1
ATOM 1385 N N . PHE A 1 178 ? 1.035 1.975 10.525 1.00 93.56 178 PHE A N 1
ATOM 1386 C CA . PHE A 1 178 ? 1.672 0.913 9.759 1.00 93.56 178 PHE A CA 1
ATOM 1387 C C . PHE A 1 178 ? 1.326 1.012 8.270 1.00 93.56 178 PHE A C 1
ATOM 1389 O O . PHE A 1 178 ? 2.243 1.042 7.450 1.00 93.56 178 PHE A O 1
ATOM 1396 N N . ILE A 1 179 ? 0.037 1.111 7.916 1.00 94.19 179 ILE A N 1
ATOM 1397 C CA . ILE A 1 179 ? -0.398 1.228 6.515 1.00 94.19 179 ILE A CA 1
ATOM 1398 C C . ILE A 1 179 ? 0.242 2.453 5.865 1.00 94.19 179 ILE A C 1
ATOM 1400 O O . ILE A 1 179 ? 0.804 2.344 4.777 1.00 94.19 179 ILE A O 1
ATOM 1404 N N . GLN A 1 180 ? 0.227 3.596 6.551 1.00 94.62 180 GLN A N 1
ATOM 1405 C CA . GLN A 1 180 ? 0.863 4.823 6.079 1.00 94.62 180 GLN A CA 1
ATOM 1406 C C . GLN A 1 180 ? 2.351 4.631 5.823 1.00 94.62 180 GLN A C 1
ATOM 1408 O O . GLN A 1 180 ? 2.861 5.039 4.782 1.00 94.62 180 GLN A O 1
ATOM 1413 N N . THR A 1 181 ? 3.058 3.990 6.751 1.00 93.56 181 THR A N 1
ATOM 1414 C CA . THR A 1 181 ? 4.493 3.739 6.611 1.00 93.56 181 THR A CA 1
ATOM 1415 C C . THR A 1 181 ? 4.776 2.778 5.461 1.00 93.56 181 THR A C 1
ATOM 1417 O O . THR A 1 181 ? 5.662 3.043 4.648 1.00 93.56 181 THR A O 1
ATOM 1420 N N . PHE A 1 182 ? 4.026 1.681 5.368 1.00 94.00 182 PHE A N 1
ATOM 1421 C CA . PHE A 1 182 ? 4.183 0.687 4.313 1.00 94.00 182 PHE A CA 1
ATOM 1422 C C . PHE A 1 182 ? 3.921 1.309 2.938 1.00 94.00 182 PHE A C 1
ATOM 1424 O O . PHE A 1 182 ? 4.767 1.222 2.048 1.00 94.00 182 PHE A O 1
ATOM 1431 N N . LYS A 1 183 ? 2.817 2.047 2.798 1.00 94.69 183 LYS A N 1
ATOM 1432 C CA . LYS A 1 183 ? 2.443 2.735 1.563 1.00 94.69 183 LYS A CA 1
ATOM 1433 C C . LYS A 1 183 ? 3.436 3.831 1.176 1.00 94.69 183 LYS A C 1
ATOM 1435 O O . LYS A 1 183 ? 4.009 3.790 0.090 1.00 94.69 183 LYS A O 1
ATOM 1440 N N . ASN A 1 184 ? 3.670 4.796 2.066 1.00 94.50 184 ASN A N 1
ATOM 1441 C CA . ASN A 1 184 ? 4.432 6.007 1.750 1.00 94.50 184 ASN A CA 1
ATOM 1442 C C . ASN A 1 184 ? 5.945 5.773 1.680 1.00 94.50 184 ASN A C 1
ATOM 1444 O O . ASN A 1 184 ? 6.652 6.622 1.146 1.00 94.50 184 ASN A O 1
ATOM 1448 N N . LYS A 1 185 ? 6.457 4.660 2.226 1.00 94.00 185 LYS A N 1
ATOM 1449 C CA . LYS A 1 185 ? 7.884 4.314 2.140 1.00 94.00 185 LYS A CA 1
ATOM 1450 C C . LYS A 1 185 ? 8.139 3.129 1.218 1.00 94.00 185 LYS A C 1
ATOM 1452 O O . LYS A 1 185 ? 8.876 3.280 0.254 1.00 94.00 185 LYS A O 1
ATOM 1457 N N . ALA A 1 186 ? 7.560 1.960 1.498 1.00 92.75 186 ALA A N 1
ATOM 1458 C CA . ALA A 1 186 ? 7.909 0.735 0.773 1.00 92.75 186 ALA A CA 1
ATOM 1459 C C . ALA A 1 186 ? 7.292 0.697 -0.633 1.00 92.75 186 ALA A C 1
ATOM 1461 O O . ALA A 1 186 ? 8.008 0.508 -1.618 1.00 92.75 186 ALA A O 1
ATOM 1462 N N . ILE A 1 187 ? 5.980 0.931 -0.737 1.00 94.38 187 ILE A N 1
ATOM 1463 C CA . ILE A 1 187 ? 5.303 0.943 -2.042 1.00 94.38 187 ILE A CA 1
ATOM 1464 C C . ILE A 1 187 ? 5.763 2.160 -2.857 1.00 94.38 187 ILE A C 1
ATOM 1466 O O . ILE A 1 187 ? 6.073 2.026 -4.039 1.00 94.38 187 ILE A O 1
ATOM 1470 N N . GLN A 1 188 ? 5.887 3.334 -2.225 1.00 95.06 188 GLN A N 1
ATOM 1471 C CA . GLN A 1 188 ? 6.341 4.550 -2.907 1.00 95.06 188 GLN A CA 1
ATOM 1472 C C . GLN A 1 188 ? 7.760 4.425 -3.491 1.00 95.06 188 GLN A C 1
ATOM 1474 O O . GLN A 1 188 ? 7.985 4.870 -4.612 1.00 95.06 188 GLN A O 1
ATOM 1479 N N . ASP A 1 189 ? 8.702 3.781 -2.796 1.00 95.50 189 ASP A N 1
ATOM 1480 C CA . ASP A 1 189 ? 10.053 3.536 -3.329 1.00 95.50 189 ASP A CA 1
ATOM 1481 C C . ASP A 1 189 ? 10.033 2.637 -4.584 1.00 95.50 189 ASP A C 1
ATOM 1483 O O . ASP A 1 189 ? 10.789 2.847 -5.543 1.00 95.50 189 ASP A O 1
ATOM 1487 N N . SER A 1 190 ? 9.115 1.668 -4.623 1.00 95.69 190 SER A N 1
ATOM 1488 C CA . SER A 1 190 ? 8.893 0.817 -5.800 1.00 95.69 190 SER A CA 1
ATOM 1489 C C . SER A 1 190 ? 8.232 1.604 -6.941 1.00 95.69 190 SER A C 1
ATOM 1491 O O . SER A 1 190 ? 8.684 1.531 -8.082 1.00 95.69 190 SER A O 1
ATOM 1493 N N . MET A 1 191 ? 7.251 2.459 -6.633 1.00 95.81 191 MET A N 1
ATOM 1494 C CA . MET A 1 191 ? 6.630 3.386 -7.593 1.00 95.81 191 MET A CA 1
ATOM 1495 C C . MET A 1 191 ? 7.639 4.365 -8.203 1.00 95.81 191 MET A C 1
ATOM 1497 O O . MET A 1 191 ? 7.619 4.624 -9.406 1.00 95.81 191 MET A O 1
ATOM 1501 N N . ASP A 1 192 ? 8.547 4.909 -7.396 1.00 95.25 192 ASP A N 1
ATOM 1502 C CA . ASP A 1 192 ? 9.590 5.814 -7.877 1.00 95.25 192 ASP A CA 1
ATOM 1503 C C . ASP A 1 192 ? 10.597 5.081 -8.770 1.00 95.25 192 ASP A C 1
ATOM 1505 O O . ASP A 1 192 ? 11.129 5.664 -9.717 1.00 95.25 192 ASP A O 1
ATOM 1509 N N . THR A 1 193 ? 10.826 3.791 -8.514 1.00 95.31 193 THR A N 1
ATOM 1510 C CA . THR A 1 193 ? 11.646 2.932 -9.379 1.00 95.31 193 THR A CA 1
ATOM 1511 C C . THR A 1 193 ? 10.959 2.680 -10.716 1.00 95.31 193 THR A C 1
ATOM 1513 O O . THR A 1 193 ? 11.601 2.861 -11.748 1.00 95.31 193 THR A O 1
ATOM 1516 N N . SER A 1 194 ? 9.656 2.379 -10.711 1.00 94.12 194 SER A N 1
ATOM 1517 C CA . SER A 1 194 ? 8.842 2.251 -11.929 1.00 94.12 194 SER A CA 1
ATOM 1518 C C . SER A 1 194 ? 8.912 3.519 -12.786 1.00 94.12 194 SER A C 1
ATOM 1520 O O . SER A 1 194 ? 9.220 3.447 -13.972 1.00 94.12 194 SER A O 1
ATOM 1522 N N . LYS A 1 195 ? 8.759 4.707 -12.182 1.00 94.12 195 LYS A N 1
ATOM 1523 C CA . LYS A 1 195 ? 8.893 5.985 -12.906 1.00 94.12 195 LYS A CA 1
ATOM 1524 C C . LYS A 1 195 ? 10.277 6.164 -13.532 1.00 94.12 195 LYS A C 1
ATOM 1526 O O . LYS A 1 195 ? 10.383 6.610 -14.669 1.00 94.12 195 LYS A O 1
ATOM 1531 N N . ARG A 1 196 ? 11.351 5.834 -12.802 1.00 94.50 196 ARG A N 1
ATOM 1532 C CA . ARG A 1 196 ? 12.723 5.919 -13.338 1.00 94.50 196 ARG A CA 1
ATOM 1533 C C . ARG A 1 196 ? 12.949 4.925 -14.473 1.00 94.50 196 ARG A C 1
ATOM 1535 O O . ARG A 1 196 ? 13.651 5.266 -15.423 1.00 94.50 196 ARG A O 1
ATOM 1542 N N . GLN A 1 197 ? 12.388 3.721 -14.364 1.00 94.25 197 GLN A N 1
ATOM 1543 C CA . GLN A 1 197 ? 12.457 2.700 -15.404 1.00 94.25 197 GLN A CA 1
ATOM 1544 C C . GLN A 1 197 ? 11.753 3.183 -16.677 1.00 94.25 197 GLN A C 1
ATOM 1546 O O . GLN A 1 197 ? 12.375 3.145 -17.736 1.00 94.25 197 GLN A O 1
ATOM 1551 N N . GLU A 1 198 ? 10.553 3.755 -16.563 1.00 90.44 198 GLU A N 1
ATOM 1552 C CA . GLU A 1 198 ? 9.812 4.299 -17.706 1.00 90.44 198 GLU A CA 1
ATOM 1553 C C . GLU A 1 198 ? 10.555 5.474 -18.361 1.00 90.44 198 GLU A C 1
ATOM 1555 O O . GLU A 1 198 ? 10.730 5.511 -19.576 1.00 90.44 198 GLU A O 1
ATOM 1560 N N . THR A 1 199 ? 11.123 6.394 -17.573 1.00 90.81 199 THR A N 1
ATOM 1561 C CA . THR A 1 199 ? 11.986 7.451 -18.129 1.00 90.81 199 THR A CA 1
ATOM 1562 C C . THR A 1 199 ? 13.197 6.866 -18.862 1.00 90.81 199 THR A C 1
ATOM 1564 O O . THR A 1 199 ? 13.554 7.327 -19.944 1.00 90.81 199 THR A O 1
ATOM 1567 N N . SER A 1 200 ? 13.831 5.831 -18.302 1.00 91.31 200 SER A N 1
ATOM 1568 C CA . SER A 1 200 ? 14.982 5.180 -18.937 1.00 91.31 200 SER A CA 1
ATOM 1569 C C . SER A 1 200 ? 14.614 4.424 -20.213 1.00 91.31 200 SER A C 1
ATOM 1571 O O . SER A 1 200 ? 15.462 4.319 -21.096 1.00 91.31 200 SER A O 1
ATOM 1573 N N . ARG A 1 201 ? 13.388 3.902 -20.310 1.00 88.12 201 ARG A N 1
ATOM 1574 C CA . ARG A 1 201 ? 12.835 3.280 -21.517 1.00 88.12 201 ARG A CA 1
ATOM 1575 C C . ARG A 1 201 ? 12.722 4.305 -22.639 1.00 88.12 201 ARG A C 1
ATOM 1577 O O . ARG A 1 201 ? 13.290 4.109 -23.706 1.00 88.12 201 ARG A O 1
ATOM 1584 N N . ILE A 1 202 ? 12.099 5.447 -22.346 1.00 86.38 202 ILE A N 1
ATOM 1585 C CA . ILE A 1 202 ? 11.932 6.553 -23.299 1.00 86.38 202 ILE A CA 1
ATOM 1586 C C . ILE A 1 202 ? 13.296 7.060 -23.793 1.00 86.38 202 ILE A C 1
ATOM 1588 O O . ILE A 1 202 ? 13.481 7.279 -24.991 1.00 86.38 202 ILE A O 1
ATOM 1592 N N . GLU A 1 203 ? 14.269 7.228 -22.889 1.00 86.19 203 GLU A N 1
ATOM 1593 C CA . GLU A 1 203 ? 15.644 7.600 -23.254 1.00 86.19 203 GLU A CA 1
ATOM 1594 C C . GLU A 1 203 ? 16.287 6.563 -24.186 1.00 86.19 203 GLU A C 1
ATOM 1596 O O . GLU A 1 203 ? 16.862 6.926 -25.215 1.00 86.19 203 GLU A O 1
ATOM 1601 N N . PHE A 1 204 ? 16.184 5.278 -23.837 1.00 88.00 204 PHE A N 1
ATOM 1602 C CA . PHE A 1 204 ? 16.753 4.180 -24.615 1.00 88.00 204 PHE A CA 1
ATOM 1603 C C . PHE A 1 204 ? 16.181 4.146 -26.031 1.00 88.00 204 PHE A C 1
ATOM 1605 O O . PHE A 1 204 ? 16.941 4.127 -27.003 1.00 88.00 204 PHE A O 1
ATOM 1612 N N . ASP A 1 205 ? 14.861 4.236 -26.149 1.00 82.75 205 ASP A N 1
ATOM 1613 C CA . ASP A 1 205 ? 14.158 4.220 -27.426 1.00 82.75 205 ASP A CA 1
ATOM 1614 C C . ASP A 1 205 ? 14.518 5.450 -28.285 1.00 82.75 205 ASP A C 1
ATOM 1616 O O . ASP A 1 205 ? 14.723 5.342 -29.501 1.00 82.75 205 ASP A O 1
ATOM 1620 N N . ALA A 1 206 ? 14.692 6.624 -27.666 1.00 81.25 206 ALA A N 1
ATOM 1621 C CA . ALA A 1 206 ? 15.134 7.837 -28.355 1.00 81.25 206 ALA A CA 1
ATOM 1622 C C . ALA A 1 206 ? 16.566 7.709 -28.909 1.00 81.25 206 ALA A C 1
ATOM 1624 O O . ALA A 1 206 ? 16.829 8.086 -30.059 1.00 81.25 206 ALA A O 1
ATOM 1625 N N . PHE A 1 207 ? 17.498 7.144 -28.131 1.00 85.06 207 PHE A N 1
ATOM 1626 C CA . PHE A 1 207 ? 18.866 6.897 -28.598 1.00 85.06 207 PHE A CA 1
ATOM 1627 C C . PHE A 1 207 ? 18.926 5.799 -29.663 1.00 85.06 207 PHE A C 1
ATOM 1629 O O . PHE A 1 207 ? 19.682 5.938 -30.627 1.00 85.06 207 PHE A O 1
ATOM 1636 N N . ALA A 1 208 ? 18.104 4.753 -29.542 1.00 82.56 208 ALA A N 1
ATOM 1637 C CA . ALA A 1 208 ? 17.969 3.707 -30.553 1.00 82.56 208 ALA A CA 1
ATOM 1638 C C . ALA A 1 208 ? 17.515 4.295 -31.897 1.00 82.56 208 ALA A C 1
ATOM 1640 O O . ALA A 1 208 ? 18.109 4.023 -32.944 1.00 82.56 208 ALA A O 1
ATOM 1641 N N . HIS A 1 209 ? 16.507 5.171 -31.858 1.00 81.00 209 HIS A N 1
ATOM 1642 C CA . HIS A 1 209 ? 16.013 5.874 -33.035 1.00 81.00 209 HIS A CA 1
ATOM 1643 C C . HIS A 1 209 ? 17.092 6.770 -33.665 1.00 81.00 209 HIS A C 1
ATOM 1645 O O . HIS A 1 209 ? 17.337 6.683 -34.871 1.00 81.00 209 HIS A O 1
ATOM 1651 N N . LYS A 1 210 ? 17.796 7.581 -32.858 1.00 81.81 210 LYS A N 1
ATOM 1652 C CA . LYS A 1 210 ? 18.894 8.438 -33.341 1.00 81.81 210 LYS A CA 1
ATOM 1653 C C . LYS A 1 210 ? 20.009 7.622 -34.003 1.00 81.81 210 LYS A C 1
ATOM 1655 O O . LYS A 1 210 ? 20.477 7.992 -35.080 1.00 81.81 210 LYS A O 1
ATOM 1660 N N . LEU A 1 211 ? 20.409 6.508 -33.388 1.00 81.56 211 LEU A N 1
ATOM 1661 C CA . LEU A 1 211 ? 21.428 5.611 -33.933 1.00 81.56 211 LEU A CA 1
ATOM 1662 C C . LEU A 1 211 ? 20.992 5.024 -35.283 1.00 81.56 211 LEU A C 1
ATOM 1664 O O . LEU A 1 211 ? 21.780 5.011 -36.229 1.00 81.56 211 LEU A O 1
ATOM 1668 N N . GLY A 1 212 ? 19.727 4.610 -35.400 1.00 78.88 212 GLY A N 1
ATOM 1669 C CA . GLY A 1 212 ? 19.156 4.114 -36.653 1.00 78.88 212 GLY A CA 1
ATOM 1670 C C . GLY A 1 212 ? 19.151 5.158 -37.776 1.00 78.88 212 GLY A C 1
ATOM 1671 O O . GLY A 1 212 ? 19.465 4.829 -38.921 1.00 78.88 212 GLY A O 1
ATOM 1672 N N . LEU A 1 213 ? 18.851 6.425 -37.468 1.00 80.00 213 LEU A N 1
ATOM 1673 C CA . LEU A 1 213 ? 18.906 7.518 -38.448 1.00 80.00 213 LEU A CA 1
ATOM 1674 C C . LEU A 1 213 ? 20.337 7.800 -38.929 1.00 80.00 213 LEU A C 1
ATOM 1676 O O . LEU A 1 213 ? 20.561 7.930 -40.133 1.00 80.00 213 LEU A O 1
ATOM 1680 N N . LEU A 1 214 ? 21.310 7.847 -38.015 1.00 77.88 214 LEU A N 1
ATOM 1681 C CA . LEU A 1 214 ? 22.719 8.069 -38.364 1.00 77.88 214 LEU A CA 1
ATOM 1682 C C . LEU A 1 214 ? 23.305 6.898 -39.163 1.00 77.88 214 LEU A C 1
ATOM 1684 O O . LEU A 1 214 ? 24.083 7.100 -40.091 1.00 77.88 214 LEU A O 1
ATOM 1688 N N . GLN A 1 215 ? 22.883 5.664 -38.881 1.00 77.75 215 GLN A N 1
ATOM 1689 C CA . GLN A 1 215 ? 23.279 4.509 -39.685 1.00 77.75 215 GLN A CA 1
ATOM 1690 C C . GLN A 1 215 ? 22.824 4.644 -41.150 1.00 77.75 215 GLN A C 1
ATOM 1692 O O . GLN A 1 215 ? 23.570 4.293 -42.071 1.00 77.75 215 GLN A O 1
ATOM 1697 N N . ARG A 1 216 ? 21.617 5.183 -41.385 1.00 70.12 216 ARG A N 1
ATOM 1698 C CA . ARG A 1 216 ? 21.110 5.460 -42.740 1.00 70.12 216 ARG A CA 1
ATOM 1699 C C . ARG A 1 216 ? 21.912 6.557 -43.428 1.00 70.12 216 ARG A C 1
ATOM 1701 O O . ARG A 1 216 ? 22.265 6.391 -44.592 1.00 70.12 216 ARG A O 1
ATOM 1708 N N . SER A 1 217 ? 22.219 7.650 -42.729 1.00 74.31 217 SER A N 1
ATOM 1709 C CA . SER A 1 217 ? 22.962 8.764 -43.326 1.00 74.31 217 SER A CA 1
ATOM 1710 C C . SER A 1 217 ? 24.379 8.349 -43.730 1.00 74.31 217 SER A C 1
ATOM 1712 O O . SER A 1 217 ? 24.789 8.651 -44.851 1.00 74.31 217 SER A O 1
ATOM 1714 N N . VAL A 1 218 ? 25.084 7.575 -42.894 1.00 71.62 218 VAL A N 1
ATOM 1715 C CA . VAL A 1 218 ? 26.409 7.003 -43.214 1.00 71.62 218 VAL A CA 1
ATOM 1716 C C . VAL A 1 218 ? 26.330 6.066 -44.425 1.00 71.62 218 VAL A C 1
ATOM 1718 O O . VAL A 1 218 ? 27.156 6.147 -45.333 1.00 71.62 218 VAL A O 1
ATOM 1721 N N . SER A 1 219 ? 25.297 5.220 -44.492 1.00 68.50 219 SER A N 1
ATOM 1722 C CA . SER A 1 219 ? 25.095 4.297 -45.621 1.00 68.50 219 SER A CA 1
ATOM 1723 C C . SER A 1 219 ? 24.823 5.027 -46.946 1.00 68.50 219 SER A C 1
ATOM 1725 O O . SER A 1 219 ? 25.300 4.597 -47.994 1.00 68.50 219 SER A O 1
ATOM 1727 N N . LEU A 1 220 ? 24.086 6.142 -46.908 1.00 67.75 220 LEU A N 1
ATOM 1728 C CA . LEU A 1 220 ? 23.769 6.959 -48.086 1.00 67.75 220 LEU A CA 1
ATOM 1729 C C . LEU A 1 220 ? 24.974 7.779 -48.569 1.00 67.75 220 LEU A C 1
ATOM 1731 O O . LEU A 1 220 ? 25.247 7.829 -49.766 1.00 67.75 220 LEU A O 1
ATOM 1735 N N . SER A 1 221 ? 25.725 8.384 -47.647 1.00 61.22 221 SER A N 1
ATOM 1736 C CA . SER A 1 221 ? 26.902 9.206 -47.972 1.00 61.22 221 SER A CA 1
ATOM 1737 C C . SER A 1 221 ? 28.112 8.377 -48.426 1.00 61.22 221 SER A C 1
ATOM 1739 O O . SER A 1 221 ? 28.869 8.818 -49.296 1.00 61.22 221 SER A O 1
ATOM 1741 N N . GLY A 1 222 ? 28.239 7.134 -47.948 1.00 55.66 222 GLY A N 1
ATOM 1742 C CA . GLY A 1 222 ? 29.233 6.165 -48.422 1.00 55.66 222 GLY A CA 1
ATOM 1743 C C . GLY A 1 222 ? 29.021 5.665 -49.861 1.00 55.66 222 GLY A C 1
ATOM 1744 O O . GLY A 1 222 ? 29.941 5.085 -50.438 1.00 55.66 222 GLY A O 1
ATOM 1745 N N . SER A 1 223 ? 27.854 5.912 -50.473 1.00 48.38 223 SER A N 1
ATOM 1746 C CA . SER A 1 223 ? 27.558 5.507 -51.857 1.00 48.38 223 SER A CA 1
ATOM 1747 C C . SER A 1 223 ? 28.063 6.496 -52.921 1.00 48.38 223 SER A C 1
ATOM 1749 O O . SER A 1 223 ? 28.014 6.180 -54.108 1.00 48.38 223 SER A O 1
ATOM 1751 N N . THR A 1 224 ? 28.557 7.675 -52.529 1.00 46.09 224 THR A N 1
ATOM 1752 C CA . THR A 1 224 ? 28.926 8.763 -53.460 1.00 46.09 224 THR A CA 1
ATOM 1753 C C . THR A 1 224 ? 30.424 8.916 -53.737 1.00 46.09 224 THR A C 1
ATOM 1755 O O . THR A 1 224 ? 30.792 9.735 -54.573 1.00 46.09 224 THR A O 1
ATOM 1758 N N . VAL A 1 225 ? 31.307 8.133 -53.104 1.00 45.88 225 VAL A N 1
ATOM 1759 C CA . VAL A 1 225 ? 32.766 8.259 -53.302 1.00 45.88 225 VAL A CA 1
ATOM 1760 C C . VAL A 1 225 ? 33.348 6.966 -53.874 1.00 45.88 225 VAL A C 1
ATOM 1762 O O . VAL A 1 225 ? 34.003 6.171 -53.201 1.00 45.88 225 VAL A O 1
ATOM 1765 N N . LEU A 1 226 ? 33.084 6.765 -55.164 1.00 44.69 226 LEU A N 1
ATOM 1766 C CA . LEU A 1 226 ? 33.874 5.915 -56.052 1.00 44.69 226 LEU A CA 1
ATOM 1767 C C . LEU A 1 226 ? 34.947 6.812 -56.690 1.00 44.69 226 LEU A C 1
ATOM 1769 O O . LEU A 1 226 ? 34.769 7.361 -57.770 1.00 44.69 226 LEU A O 1
ATOM 1773 N N . GLY A 1 227 ? 36.051 6.999 -55.972 1.00 42.47 227 GLY A N 1
ATOM 1774 C CA . GLY A 1 227 ? 37.236 7.713 -56.439 1.00 42.47 227 GLY A CA 1
ATOM 1775 C C . GLY A 1 227 ? 38.436 7.221 -55.648 1.00 42.47 227 GLY A C 1
ATOM 1776 O O . GLY A 1 227 ? 38.540 7.493 -54.457 1.00 42.47 227 GLY A O 1
ATOM 1777 N N . LYS A 1 228 ? 39.261 6.396 -56.295 1.00 49.72 228 LYS A N 1
ATOM 1778 C CA . LYS A 1 228 ? 40.492 5.811 -55.758 1.00 49.72 228 LYS A CA 1
ATOM 1779 C C . LYS A 1 228 ? 41.462 6.903 -55.284 1.00 49.72 228 LYS A C 1
ATOM 1781 O O . LYS A 1 228 ? 41.499 7.982 -55.861 1.00 49.72 228 LYS A O 1
ATOM 1786 N N . ASP A 1 229 ? 42.269 6.518 -54.297 1.00 52.09 229 ASP A N 1
ATOM 1787 C CA . ASP A 1 229 ? 43.513 7.156 -53.846 1.00 52.09 229 ASP A CA 1
ATOM 1788 C C . ASP A 1 229 ? 43.374 8.240 -52.760 1.00 52.09 229 ASP A C 1
ATOM 1790 O O . ASP A 1 229 ? 43.475 9.435 -53.025 1.00 52.09 229 ASP A O 1
ATOM 1794 N N . LEU A 1 230 ? 43.245 7.811 -51.493 1.00 48.22 230 LEU A N 1
ATOM 1795 C CA . LEU A 1 23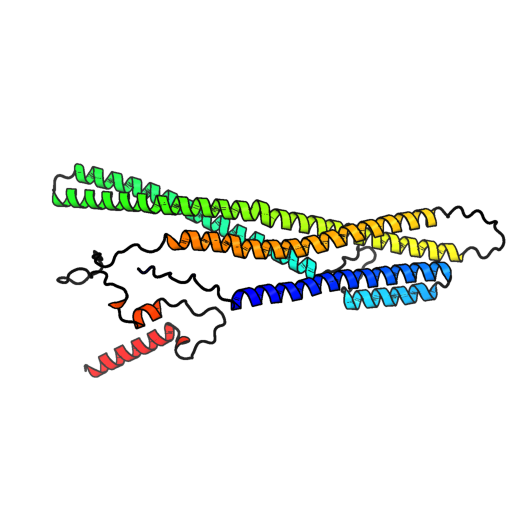0 ? 43.612 8.638 -50.334 1.00 48.22 230 LEU A CA 1
ATOM 1796 C C . LEU A 1 230 ? 44.502 7.875 -49.324 1.00 48.22 230 LEU A C 1
ATOM 1798 O O . LEU A 1 230 ? 44.360 6.657 -49.191 1.00 48.22 230 LEU A O 1
ATOM 1802 N N . PRO A 1 231 ? 45.421 8.571 -48.618 1.00 48.84 231 PRO A N 1
ATOM 1803 C CA . PRO A 1 231 ? 46.476 7.975 -47.793 1.00 48.84 231 PRO A CA 1
ATOM 1804 C C . PRO A 1 231 ? 45.971 7.477 -46.423 1.00 48.84 231 PRO A C 1
ATOM 1806 O O . PRO A 1 231 ? 44.893 7.870 -45.974 1.00 48.84 231 PRO A O 1
ATOM 1809 N N . PRO A 1 232 ? 46.766 6.657 -45.704 1.00 49.47 232 PRO A N 1
ATOM 1810 C CA . PRO A 1 232 ? 46.389 6.058 -44.429 1.00 49.47 232 PRO A CA 1
ATOM 1811 C C . PRO A 1 232 ? 46.595 7.042 -43.265 1.00 49.47 232 PRO A C 1
ATOM 1813 O O . PRO A 1 232 ? 47.505 6.897 -42.455 1.00 49.47 232 PRO A O 1
ATOM 1816 N N . SER A 1 233 ? 45.738 8.053 -43.161 1.00 49.41 233 SER A N 1
ATOM 1817 C CA . SER A 1 233 ? 45.532 8.801 -41.915 1.00 49.41 233 SER A CA 1
ATOM 1818 C C . SER A 1 233 ? 44.041 9.112 -41.790 1.00 49.41 233 SER A C 1
ATOM 1820 O O . SER A 1 233 ? 43.569 10.170 -42.201 1.00 49.41 233 SER A O 1
ATOM 1822 N N . LEU A 1 234 ? 43.293 8.111 -41.318 1.00 48.12 234 LEU A N 1
ATOM 1823 C CA . LEU A 1 234 ? 41.838 8.126 -41.152 1.00 48.12 234 LEU A CA 1
ATOM 1824 C C . LEU A 1 234 ? 41.430 9.092 -40.033 1.00 48.12 234 LEU A C 1
ATOM 1826 O O . LEU A 1 234 ? 41.233 8.693 -38.886 1.00 48.12 234 LEU A O 1
ATOM 1830 N N . ASP A 1 235 ? 41.272 10.365 -40.375 1.00 54.31 235 ASP A N 1
ATOM 1831 C CA . ASP A 1 235 ? 40.374 11.231 -39.625 1.00 54.31 235 ASP A CA 1
ATOM 1832 C C . ASP A 1 235 ? 38.943 10.801 -39.961 1.00 54.31 235 ASP A C 1
ATOM 1834 O O . ASP A 1 235 ? 38.498 10.939 -41.102 1.00 54.31 235 ASP A O 1
ATOM 1838 N N . LEU A 1 236 ? 38.240 10.225 -38.979 1.00 58.59 236 LEU A N 1
ATOM 1839 C CA . LEU A 1 236 ? 36.820 9.894 -39.115 1.00 58.59 236 LEU A CA 1
ATOM 1840 C C . LEU A 1 236 ? 36.071 11.134 -39.607 1.00 58.59 236 LEU A C 1
ATOM 1842 O O . LEU A 1 236 ? 36.240 12.233 -39.058 1.00 58.59 236 LEU A O 1
ATOM 1846 N N . THR A 1 237 ? 35.224 10.952 -40.615 1.00 71.44 237 THR A N 1
ATOM 1847 C CA . THR A 1 237 ? 34.337 12.015 -41.083 1.00 71.44 237 THR A CA 1
ATOM 1848 C C . THR A 1 237 ? 33.481 12.517 -39.907 1.00 71.44 237 THR A C 1
ATOM 1850 O O . THR A 1 237 ? 33.183 11.748 -38.986 1.00 71.44 237 THR A O 1
ATOM 1853 N N . PRO A 1 238 ? 33.059 13.795 -39.884 1.00 78.12 238 PRO A N 1
ATOM 1854 C CA . PRO A 1 238 ? 32.218 14.328 -38.806 1.00 78.12 238 PRO A CA 1
ATOM 1855 C C . PRO A 1 238 ? 30.984 13.459 -38.500 1.00 78.12 238 PRO A C 1
ATOM 1857 O O . PRO A 1 238 ? 30.597 13.322 -37.342 1.00 78.12 238 PRO A O 1
ATOM 1860 N N . VAL A 1 239 ? 30.431 12.804 -39.527 1.00 74.69 239 VAL A N 1
ATOM 1861 C CA . VAL A 1 239 ? 29.286 11.885 -39.429 1.00 74.69 239 VAL A CA 1
ATOM 1862 C C . VAL A 1 239 ? 29.655 10.578 -38.718 1.00 74.69 239 VAL A C 1
ATOM 1864 O O . VAL A 1 239 ? 28.891 10.091 -37.889 1.00 74.69 239 VAL A O 1
ATOM 1867 N N . GLU A 1 240 ? 30.836 10.016 -38.979 1.00 75.31 240 GLU A N 1
ATOM 1868 C CA . GLU A 1 240 ? 31.324 8.820 -38.279 1.00 75.31 240 GLU A CA 1
ATOM 1869 C C . GLU A 1 240 ? 31.653 9.111 -36.805 1.00 75.31 240 GLU A C 1
ATOM 1871 O O . GLU A 1 240 ? 31.365 8.284 -35.937 1.00 75.31 240 GLU A O 1
ATOM 1876 N N . LYS A 1 241 ? 32.188 10.305 -36.497 1.00 83.62 241 LYS A N 1
ATOM 1877 C CA . LYS A 1 241 ? 32.395 10.759 -35.107 1.00 83.62 241 LYS A CA 1
ATOM 1878 C C . LYS A 1 241 ? 31.058 10.891 -34.364 1.00 83.62 241 LYS A C 1
ATOM 1880 O O . LYS A 1 241 ? 30.948 10.453 -33.218 1.00 83.62 241 LYS A O 1
ATOM 1885 N N . GLU A 1 242 ? 30.029 11.436 -35.015 1.00 83.44 242 GLU A N 1
ATOM 1886 C CA . GLU A 1 242 ? 28.680 11.529 -34.442 1.00 83.44 242 GLU A CA 1
ATOM 1887 C C . GLU A 1 242 ? 28.020 10.150 -34.263 1.00 83.44 242 GLU A C 1
ATOM 1889 O O . GLU A 1 242 ? 27.361 9.906 -33.248 1.00 83.44 242 GLU A O 1
ATOM 1894 N N . PHE A 1 243 ? 28.238 9.226 -35.203 1.00 82.19 243 PHE A N 1
ATOM 1895 C CA . PHE A 1 243 ? 27.744 7.852 -35.122 1.00 82.19 243 PHE A CA 1
ATOM 1896 C C . PHE A 1 243 ? 28.337 7.088 -33.930 1.00 82.19 243 PHE A C 1
ATOM 1898 O O . PHE A 1 243 ? 27.587 6.504 -33.144 1.00 82.19 243 PHE A O 1
ATOM 1905 N N . GLU A 1 244 ? 29.660 7.120 -33.742 1.00 83.88 244 GLU A N 1
ATOM 1906 C CA . GLU A 1 244 ? 30.295 6.458 -32.593 1.00 83.88 244 GLU A CA 1
ATOM 1907 C C . GLU A 1 244 ? 29.873 7.097 -31.258 1.00 83.88 244 GLU A C 1
ATOM 1909 O O . GLU A 1 244 ? 29.633 6.383 -30.282 1.00 83.88 244 GLU A O 1
ATOM 1914 N N . HIS A 1 245 ? 29.668 8.418 -31.216 1.00 88.69 245 HIS A N 1
ATOM 1915 C CA . HIS A 1 245 ? 29.109 9.084 -30.036 1.00 88.69 245 HIS A CA 1
ATOM 1916 C C . HIS A 1 245 ? 27.669 8.624 -29.732 1.00 88.69 245 HIS A C 1
ATOM 1918 O O . HIS A 1 245 ? 27.361 8.262 -28.595 1.00 88.69 245 HIS A O 1
ATOM 1924 N N . ALA A 1 246 ? 26.788 8.577 -30.738 1.00 84.81 246 ALA A N 1
ATOM 1925 C CA . ALA A 1 246 ? 25.409 8.107 -30.575 1.00 84.81 246 ALA A CA 1
ATOM 1926 C C . ALA A 1 246 ? 25.342 6.632 -30.141 1.00 84.81 246 ALA A C 1
ATOM 1928 O O . ALA A 1 246 ? 24.513 6.260 -29.312 1.00 84.81 246 ALA A O 1
ATOM 1929 N N . LYS A 1 247 ? 26.252 5.798 -30.649 1.00 86.00 247 LYS A N 1
ATOM 1930 C CA . LYS A 1 247 ? 26.404 4.396 -30.247 1.00 86.00 247 LYS A CA 1
ATOM 1931 C C . LYS A 1 247 ? 26.850 4.260 -28.792 1.00 86.00 247 LYS A C 1
ATOM 1933 O O . LYS A 1 247 ? 26.307 3.421 -28.076 1.00 86.00 247 LYS A O 1
ATOM 1938 N N . GLY A 1 248 ? 27.776 5.104 -28.335 1.00 89.44 248 GLY A N 1
ATOM 1939 C CA . GLY A 1 248 ? 28.151 5.188 -26.922 1.00 89.44 248 GLY A CA 1
ATOM 1940 C C . GLY A 1 248 ? 26.950 5.514 -26.028 1.00 89.44 248 GLY A C 1
ATOM 1941 O O . GLY A 1 248 ? 26.675 4.781 -25.080 1.00 89.44 248 GLY A O 1
ATOM 1942 N N . GLN A 1 249 ? 26.177 6.547 -26.384 1.00 90.75 249 GLN A N 1
ATOM 1943 C CA . GLN A 1 249 ? 24.959 6.934 -25.654 1.00 90.75 249 GLN A CA 1
ATOM 1944 C C . GLN A 1 249 ? 23.910 5.814 -25.624 1.00 90.75 249 GLN A C 1
ATOM 1946 O O . GLN A 1 249 ? 23.324 5.546 -24.574 1.00 90.75 249 GLN A O 1
ATOM 1951 N N . PHE A 1 250 ? 23.715 5.121 -26.748 1.00 88.25 250 PHE A N 1
ATOM 1952 C CA . PHE A 1 250 ? 22.812 3.978 -26.842 1.00 88.25 250 PHE A CA 1
ATOM 1953 C C . PHE A 1 250 ? 23.224 2.836 -25.903 1.00 88.25 250 PHE A C 1
ATOM 1955 O O . PHE A 1 250 ? 22.386 2.326 -25.165 1.00 88.25 250 PHE A O 1
ATOM 1962 N N . ILE A 1 251 ? 24.509 2.463 -25.876 1.00 88.44 251 ILE A N 1
ATOM 1963 C CA . ILE A 1 251 ? 25.009 1.400 -24.990 1.00 88.44 251 ILE A CA 1
ATOM 1964 C C . ILE A 1 251 ? 24.808 1.786 -23.520 1.00 88.44 251 ILE A C 1
ATOM 1966 O O . ILE A 1 251 ? 24.281 0.989 -22.746 1.00 88.44 251 ILE A O 1
ATOM 1970 N N . THR A 1 252 ? 25.165 3.015 -23.133 1.00 93.06 252 THR A N 1
ATOM 1971 C CA . THR A 1 252 ? 24.972 3.495 -21.756 1.00 93.06 252 THR A CA 1
ATOM 1972 C C . THR A 1 252 ? 23.497 3.492 -21.355 1.00 93.06 252 THR A C 1
ATOM 1974 O O . THR A 1 252 ? 23.153 3.033 -20.263 1.00 93.06 252 THR A O 1
ATOM 1977 N N . SER A 1 253 ? 22.616 3.967 -22.238 1.00 90.69 253 SER A N 1
ATOM 1978 C CA . SER A 1 253 ? 21.176 3.988 -21.987 1.00 90.69 253 SER A CA 1
ATOM 1979 C C . SER A 1 253 ? 20.584 2.576 -21.906 1.00 90.69 253 SER A C 1
ATOM 1981 O O . SER A 1 253 ? 19.798 2.304 -21.000 1.00 90.69 253 SER A O 1
ATOM 1983 N N . LYS A 1 254 ? 21.047 1.638 -22.747 1.00 89.56 254 LYS A N 1
ATOM 1984 C CA . LYS A 1 254 ? 20.677 0.215 -22.676 1.00 89.56 254 LYS A CA 1
ATOM 1985 C C . LYS A 1 254 ? 21.011 -0.378 -21.309 1.00 89.56 254 LYS A C 1
ATOM 1987 O O . LYS A 1 254 ? 20.144 -0.970 -20.675 1.00 89.56 254 LYS A O 1
ATOM 1992 N N . THR A 1 255 ? 22.248 -0.210 -20.839 1.00 91.38 255 THR A N 1
ATOM 1993 C CA . THR A 1 255 ? 22.674 -0.745 -19.537 1.00 91.38 255 THR A CA 1
ATOM 1994 C C . THR A 1 255 ? 21.855 -0.142 -18.397 1.00 91.38 255 THR A C 1
ATOM 1996 O O . THR A 1 255 ? 21.393 -0.868 -17.518 1.00 91.38 255 THR A O 1
ATOM 1999 N N . LYS A 1 256 ? 21.617 1.176 -18.424 1.00 94.06 256 LYS A N 1
ATOM 2000 C CA . LYS A 1 256 ? 20.757 1.859 -17.443 1.00 94.06 256 LYS A CA 1
ATOM 2001 C C . LYS A 1 256 ? 19.341 1.269 -17.437 1.00 94.06 256 LYS A C 1
ATOM 2003 O O . LYS A 1 256 ? 18.826 0.940 -16.369 1.00 94.06 256 LYS A O 1
ATOM 2008 N N . TYR A 1 257 ? 18.751 1.087 -18.614 1.00 92.06 257 TYR A N 1
ATOM 2009 C CA . TYR A 1 257 ? 17.416 0.525 -18.786 1.00 92.06 257 TYR A CA 1
ATOM 2010 C C . TYR A 1 257 ? 17.317 -0.929 -18.306 1.00 92.06 257 TYR A C 1
ATOM 2012 O O . TYR A 1 257 ? 16.399 -1.258 -17.556 1.00 92.06 257 TYR A O 1
ATOM 2020 N N . GLN A 1 258 ? 18.277 -1.788 -18.660 1.00 90.19 258 GLN A N 1
ATOM 2021 C CA . GLN A 1 258 ? 18.325 -3.186 -18.209 1.00 90.19 258 GLN A CA 1
ATOM 2022 C C . GLN A 1 258 ? 18.434 -3.289 -16.682 1.00 90.19 258 GLN A C 1
ATOM 2024 O O . GLN A 1 258 ? 17.709 -4.067 -16.056 1.00 90.19 258 GLN A O 1
ATOM 2029 N N . ASN A 1 259 ? 19.291 -2.464 -16.076 1.00 93.19 259 ASN A N 1
ATOM 2030 C CA . ASN A 1 259 ? 19.459 -2.425 -14.625 1.00 93.19 259 ASN A CA 1
ATOM 2031 C C . ASN A 1 259 ? 18.167 -1.990 -13.920 1.00 93.19 259 ASN A C 1
ATOM 2033 O O . ASN A 1 259 ? 17.774 -2.602 -12.930 1.00 93.19 259 ASN A O 1
ATOM 2037 N N . LEU A 1 260 ? 17.485 -0.961 -14.435 1.00 94.25 260 LEU A N 1
ATOM 2038 C CA . LEU A 1 260 ? 16.224 -0.476 -13.863 1.00 94.25 260 LEU A CA 1
ATOM 2039 C C . LEU A 1 260 ? 15.062 -1.451 -14.072 1.00 94.25 260 LEU A C 1
ATOM 2041 O O . LEU A 1 260 ? 14.245 -1.607 -13.172 1.00 94.25 260 LEU A O 1
ATOM 2045 N N . SER A 1 261 ? 15.013 -2.132 -15.215 1.00 92.31 261 SER A N 1
ATOM 2046 C CA . SER A 1 261 ? 14.018 -3.174 -15.508 1.00 92.31 261 SER A CA 1
ATOM 2047 C C . SER A 1 261 ? 14.155 -4.347 -14.538 1.00 92.31 261 SER A C 1
ATOM 2049 O O . SER A 1 261 ? 13.183 -4.771 -13.921 1.00 92.31 261 SER A O 1
ATOM 2051 N N . THR A 1 262 ? 15.392 -4.793 -14.312 1.00 91.25 262 THR A N 1
ATOM 2052 C CA . THR A 1 262 ? 15.701 -5.833 -13.324 1.00 91.25 262 THR A CA 1
ATOM 2053 C C . THR A 1 262 ? 15.343 -5.388 -11.908 1.00 91.25 262 THR A C 1
ATOM 2055 O O . THR A 1 262 ? 14.688 -6.120 -11.173 1.00 91.25 262 THR A O 1
ATOM 2058 N N . ALA A 1 263 ? 15.732 -4.165 -11.533 1.00 93.00 263 ALA A N 1
ATOM 2059 C CA . ALA A 1 263 ? 15.424 -3.615 -10.219 1.00 93.00 263 ALA A CA 1
ATOM 2060 C C . ALA A 1 263 ? 13.914 -3.477 -9.983 1.00 93.00 263 ALA A C 1
ATOM 2062 O O . ALA A 1 263 ? 13.469 -3.640 -8.851 1.00 93.00 263 ALA A O 1
ATOM 2063 N N . MET A 1 264 ? 13.129 -3.176 -11.022 1.00 94.94 264 MET A N 1
ATOM 2064 C CA . MET A 1 264 ? 11.675 -3.077 -10.921 1.00 94.94 264 MET A CA 1
ATOM 2065 C C . MET A 1 264 ? 11.040 -4.434 -10.602 1.00 94.94 264 MET A C 1
ATOM 2067 O O . MET A 1 264 ? 10.246 -4.517 -9.667 1.00 94.94 264 MET A O 1
ATOM 2071 N N . ILE A 1 265 ? 11.442 -5.490 -11.317 1.00 90.56 265 ILE A N 1
ATOM 2072 C CA . ILE A 1 265 ? 10.985 -6.864 -11.060 1.00 90.56 265 ILE A CA 1
ATOM 2073 C C . ILE A 1 265 ? 11.378 -7.290 -9.641 1.00 90.56 265 ILE A C 1
ATOM 2075 O O . ILE A 1 265 ? 10.519 -7.662 -8.846 1.00 90.56 265 ILE A O 1
ATOM 2079 N N . ASP A 1 266 ? 12.660 -7.152 -9.284 1.00 89.44 266 ASP A N 1
ATOM 2080 C CA . ASP A 1 266 ? 13.165 -7.558 -7.967 1.00 89.44 266 ASP A CA 1
ATOM 2081 C C . ASP A 1 266 ? 12.435 -6.810 -6.827 1.00 89.44 266 ASP A C 1
ATOM 2083 O O . ASP A 1 266 ? 12.124 -7.394 -5.786 1.00 89.44 266 ASP A O 1
ATOM 2087 N N . LYS A 1 267 ? 12.131 -5.515 -7.014 1.00 93.12 267 LYS A N 1
ATOM 2088 C CA . LYS A 1 267 ? 11.380 -4.724 -6.029 1.00 93.12 267 LYS A CA 1
ATOM 2089 C C . LYS A 1 267 ? 9.918 -5.135 -5.924 1.00 93.12 267 LYS A C 1
ATOM 2091 O O . LYS A 1 267 ? 9.418 -5.159 -4.803 1.00 93.12 267 LYS A O 1
ATOM 2096 N N . ALA A 1 268 ? 9.244 -5.447 -7.030 1.00 90.81 268 ALA A N 1
ATOM 2097 C CA . ALA A 1 268 ? 7.857 -5.912 -6.999 1.00 90.81 268 ALA A CA 1
ATOM 2098 C C . ALA A 1 268 ? 7.730 -7.208 -6.179 1.00 90.81 268 ALA A C 1
ATOM 2100 O O . ALA A 1 268 ? 6.931 -7.267 -5.244 1.00 90.81 268 ALA A O 1
ATOM 2101 N N . VAL A 1 269 ? 8.617 -8.177 -6.426 1.00 87.12 269 VAL A N 1
ATOM 2102 C CA . VAL A 1 269 ? 8.669 -9.451 -5.687 1.00 87.12 269 VAL A CA 1
ATOM 2103 C C . VAL A 1 269 ? 8.969 -9.227 -4.205 1.00 87.12 269 VAL A C 1
ATOM 2105 O O . VAL A 1 269 ? 8.267 -9.732 -3.326 1.00 87.12 269 VAL A O 1
ATOM 2108 N N . LEU A 1 270 ? 9.989 -8.419 -3.895 1.00 88.75 270 LEU A N 1
ATOM 2109 C CA . LEU A 1 270 ? 10.336 -8.112 -2.507 1.00 88.75 270 LEU A CA 1
ATOM 2110 C C . LEU A 1 270 ? 9.182 -7.414 -1.776 1.00 88.75 270 LEU A C 1
ATOM 2112 O O . LEU A 1 270 ? 8.955 -7.660 -0.589 1.00 88.75 270 LEU A O 1
ATOM 2116 N N . LEU A 1 271 ? 8.459 -6.537 -2.473 1.00 91.25 271 LEU A N 1
ATOM 2117 C CA . LEU A 1 271 ? 7.309 -5.836 -1.928 1.00 91.25 271 LEU A CA 1
ATOM 2118 C C . LEU A 1 271 ? 6.150 -6.797 -1.652 1.00 91.25 271 LEU A C 1
ATOM 2120 O O . LEU A 1 271 ? 5.506 -6.659 -0.613 1.00 91.25 271 LEU A O 1
ATOM 2124 N N . GLU A 1 272 ? 5.921 -7.785 -2.516 1.00 89.50 272 GLU A N 1
ATOM 2125 C CA . GLU A 1 272 ? 4.924 -8.830 -2.287 1.00 89.50 272 GLU A CA 1
ATOM 2126 C C . GLU A 1 272 ? 5.265 -9.676 -1.053 1.00 89.50 272 GLU A C 1
ATOM 2128 O O . GLU A 1 272 ? 4.445 -9.818 -0.145 1.00 89.50 272 GLU A O 1
ATOM 2133 N N . MET A 1 273 ? 6.510 -10.144 -0.947 1.00 86.19 273 MET A N 1
ATOM 2134 C CA . MET A 1 273 ? 6.969 -10.883 0.233 1.00 86.19 273 MET A CA 1
ATOM 2135 C C . MET A 1 273 ? 6.812 -10.056 1.511 1.00 86.19 273 MET A C 1
ATOM 2137 O O . MET A 1 273 ? 6.368 -10.553 2.548 1.00 86.19 273 MET A O 1
ATOM 2141 N N . LYS A 1 274 ? 7.173 -8.771 1.444 1.00 89.31 274 LYS A N 1
ATOM 2142 C CA . LYS A 1 274 ? 7.067 -7.865 2.583 1.00 89.31 274 LYS A CA 1
ATOM 2143 C C . LYS A 1 274 ? 5.615 -7.601 2.963 1.00 89.31 274 LYS A C 1
ATOM 2145 O O . LYS A 1 274 ? 5.313 -7.575 4.153 1.00 89.31 274 LYS A O 1
ATOM 2150 N N . ARG A 1 275 ? 4.721 -7.444 1.980 1.00 89.50 275 ARG A N 1
ATOM 2151 C CA . ARG A 1 275 ? 3.272 -7.370 2.201 1.00 89.50 275 ARG A CA 1
ATOM 2152 C C . ARG A 1 275 ? 2.828 -8.596 2.987 1.00 89.50 275 ARG A C 1
ATOM 2154 O O . ARG A 1 275 ? 2.263 -8.435 4.060 1.00 89.50 275 ARG A O 1
ATOM 2161 N N . ASP A 1 276 ? 3.124 -9.794 2.502 1.00 85.56 276 ASP A N 1
ATOM 2162 C CA . ASP A 1 276 ? 2.622 -11.031 3.102 1.00 85.56 276 ASP A CA 1
ATOM 2163 C C . ASP A 1 276 ? 3.140 -11.244 4.527 1.00 85.56 276 ASP A C 1
ATOM 2165 O O . ASP A 1 276 ? 2.389 -11.673 5.399 1.00 85.56 276 ASP A O 1
ATOM 2169 N N . VAL A 1 277 ? 4.397 -10.891 4.803 1.00 85.12 277 VAL A N 1
ATOM 2170 C CA . VAL A 1 277 ? 4.968 -10.999 6.151 1.00 85.12 277 VAL A CA 1
ATOM 2171 C C . VAL A 1 277 ? 4.436 -9.901 7.071 1.00 85.12 277 VAL A C 1
ATOM 2173 O O . VAL A 1 277 ? 3.843 -10.201 8.110 1.00 85.12 277 VAL A O 1
ATOM 2176 N N . ASP A 1 278 ? 4.622 -8.630 6.713 1.00 85.50 278 ASP A N 1
ATOM 2177 C CA . ASP A 1 278 ? 4.353 -7.510 7.618 1.00 85.50 278 ASP A CA 1
ATOM 2178 C C . ASP A 1 278 ? 2.849 -7.311 7.839 1.00 85.50 278 ASP A C 1
ATOM 2180 O O . ASP A 1 278 ? 2.411 -7.094 8.976 1.00 85.50 278 ASP A O 1
ATOM 2184 N N . TYR A 1 279 ? 2.049 -7.426 6.770 1.00 84.62 279 TYR A N 1
ATOM 2185 C CA . TYR A 1 279 ? 0.596 -7.276 6.836 1.00 84.62 279 TYR A CA 1
ATOM 2186 C C . TYR A 1 279 ? -0.028 -8.397 7.664 1.00 84.62 279 TYR A C 1
ATOM 2188 O O . TYR A 1 279 ? -0.797 -8.119 8.588 1.00 84.62 279 TYR A O 1
ATOM 2196 N N . ARG A 1 280 ? 0.356 -9.656 7.411 1.00 82.88 280 ARG A N 1
ATOM 2197 C CA . ARG A 1 280 ? -0.140 -10.807 8.178 1.00 82.88 280 ARG A CA 1
ATOM 2198 C C . ARG A 1 280 ? 0.229 -10.695 9.650 1.00 82.88 280 ARG A C 1
ATOM 2200 O O . ARG A 1 280 ? -0.651 -10.812 10.498 1.00 82.88 280 ARG A O 1
ATOM 2207 N N . LEU A 1 281 ? 1.488 -10.384 9.966 1.00 82.25 281 LEU A N 1
ATOM 2208 C CA . LEU A 1 281 ? 1.924 -10.198 11.353 1.00 82.25 281 LEU A CA 1
ATOM 2209 C C . LEU A 1 281 ? 1.123 -9.100 12.062 1.00 82.25 281 LEU A C 1
ATOM 2211 O O . LEU A 1 281 ? 0.807 -9.234 13.246 1.00 82.25 281 LEU A O 1
ATOM 2215 N N . HIS A 1 282 ? 0.774 -8.017 11.362 1.00 81.44 282 HIS A N 1
ATOM 2216 C CA . HIS A 1 282 ? -0.048 -6.948 11.929 1.00 81.44 282 HIS A CA 1
ATOM 2217 C C . HIS A 1 282 ? -1.499 -7.369 12.169 1.00 81.44 282 HIS A C 1
ATOM 2219 O O . HIS A 1 282 ? -2.073 -6.967 13.185 1.00 81.44 282 HIS A O 1
ATOM 2225 N N . LEU A 1 283 ? -2.073 -8.193 11.291 1.00 80.12 283 LEU A N 1
ATOM 2226 C CA . LEU A 1 283 ? -3.414 -8.747 11.472 1.00 80.12 283 LEU A CA 1
ATOM 2227 C C . LEU A 1 283 ? -3.452 -9.790 12.600 1.00 80.12 283 LEU A C 1
ATOM 2229 O O . LEU A 1 283 ? -4.286 -9.692 13.498 1.00 80.12 283 LEU A O 1
ATOM 2233 N N . GLU A 1 284 ? -2.518 -10.740 12.627 1.00 77.94 284 GLU A N 1
ATOM 2234 C CA . GLU A 1 284 ? -2.472 -11.830 13.612 1.00 77.94 284 GLU A CA 1
ATOM 2235 C C . GLU A 1 284 ? -2.192 -11.327 15.031 1.00 77.94 284 GLU A C 1
ATOM 2237 O O . GLU A 1 284 ? -2.917 -11.656 15.975 1.00 77.94 284 GLU A O 1
ATOM 2242 N N . LYS A 1 285 ? -1.194 -10.446 15.193 1.00 70.25 285 LYS A N 1
ATOM 2243 C CA . LYS A 1 285 ? -0.817 -9.881 16.501 1.00 70.25 285 LYS A CA 1
ATOM 2244 C C . LYS A 1 285 ? -1.960 -9.093 17.154 1.00 70.25 285 LYS A C 1
ATOM 2246 O O . LYS A 1 285 ? -1.951 -8.889 18.371 1.00 70.25 285 LYS A O 1
ATOM 2251 N N . LYS A 1 286 ? -2.937 -8.644 16.360 1.00 61.03 286 LYS A N 1
ATOM 2252 C CA . LYS A 1 286 ? -4.088 -7.849 16.812 1.00 61.03 286 LYS A CA 1
ATOM 2253 C C . LYS A 1 286 ? -5.394 -8.649 16.856 1.00 61.03 286 LYS A C 1
ATOM 2255 O O . LYS A 1 286 ? -6.216 -8.367 17.725 1.00 61.03 286 LYS A O 1
ATOM 2260 N N . SER A 1 287 ? -5.541 -9.693 16.036 1.00 52.78 287 SER A N 1
ATOM 2261 C CA . SER A 1 287 ? -6.662 -10.645 16.088 1.00 52.78 287 SER A CA 1
ATOM 2262 C C . SER A 1 287 ? -6.734 -11.376 17.439 1.00 52.78 287 SER A C 1
ATOM 2264 O O . SER A 1 287 ? -7.805 -11.490 18.034 1.00 52.78 287 SER A O 1
ATOM 2266 N N . ILE A 1 288 ? -5.580 -11.725 18.026 1.00 43.75 288 ILE A N 1
ATOM 2267 C CA . ILE A 1 288 ? -5.492 -12.435 19.320 1.00 43.75 288 ILE A CA 1
ATOM 2268 C C . ILE A 1 288 ? -6.057 -11.614 20.503 1.00 43.75 288 ILE A C 1
ATOM 2270 O O . ILE A 1 288 ? -6.380 -12.173 21.548 1.00 43.75 288 ILE A O 1
ATOM 2274 N N . LYS A 1 289 ? -6.256 -10.295 20.363 1.00 46.50 289 LYS A N 1
ATOM 2275 C CA . LYS A 1 289 ? -6.852 -9.453 21.422 1.00 46.50 289 LYS A CA 1
ATOM 2276 C C . LYS A 1 289 ? -8.352 -9.208 21.272 1.00 46.50 289 LYS A C 1
ATOM 2278 O O . LYS A 1 289 ? -8.949 -8.642 22.184 1.00 46.50 289 LYS A O 1
ATOM 2283 N N . MET A 1 290 ? -8.961 -9.642 20.167 1.00 42.81 290 MET A N 1
ATOM 2284 C CA . MET A 1 290 ? -10.415 -9.601 19.984 1.00 42.81 290 MET A CA 1
ATOM 2285 C C . MET A 1 290 ? -11.107 -10.909 20.377 1.00 42.81 290 MET A C 1
ATOM 2287 O O . MET A 1 290 ? -12.316 -11.026 20.177 1.00 42.81 290 MET A O 1
ATOM 2291 N N . SER A 1 291 ? -10.398 -11.881 20.973 1.00 41.31 291 SER A N 1
ATOM 2292 C CA . SER A 1 291 ? -11.090 -12.989 21.629 1.00 41.31 291 SER A CA 1
ATOM 2293 C C . SER A 1 291 ? -11.947 -12.396 22.744 1.00 41.31 291 SER A C 1
ATOM 2295 O O . SER A 1 291 ? -11.421 -11.870 23.731 1.00 41.31 291 SER A O 1
ATOM 2297 N N . LEU A 1 292 ? -13.265 -12.454 22.564 1.00 47.78 292 LEU A N 1
ATOM 2298 C CA . LEU A 1 292 ? -14.249 -12.265 23.617 1.00 47.78 292 LEU A CA 1
ATOM 2299 C C . LEU A 1 292 ? -13.806 -13.134 24.794 1.00 47.78 292 LEU A C 1
ATOM 2301 O O . LEU A 1 292 ? -13.929 -14.352 24.771 1.00 47.78 292 LEU A O 1
ATOM 2305 N N . ASN A 1 293 ? -13.199 -12.500 25.793 1.00 47.06 293 ASN A N 1
ATOM 2306 C CA . ASN A 1 293 ? -12.591 -13.167 26.938 1.00 47.06 293 ASN A CA 1
ATOM 2307 C C . ASN A 1 293 ? -13.696 -13.544 27.940 1.00 47.06 293 ASN A C 1
ATOM 2309 O O . ASN A 1 293 ? -13.650 -13.207 29.124 1.00 47.06 293 ASN A O 1
ATOM 2313 N N . THR A 1 294 ? -14.768 -14.157 27.441 1.00 57.59 294 THR A N 1
ATOM 2314 C CA . THR A 1 294 ? -15.902 -14.601 28.235 1.00 57.59 294 THR A CA 1
ATOM 2315 C C . THR A 1 294 ? -15.535 -15.958 28.810 1.00 57.59 294 THR A C 1
ATOM 2317 O O . THR A 1 294 ? -15.650 -16.997 28.168 1.00 57.59 294 THR A O 1
ATOM 2320 N N . LYS A 1 295 ? -15.004 -15.937 30.034 1.00 66.31 295 LYS A N 1
ATOM 2321 C CA . LYS A 1 295 ? -14.603 -17.148 30.754 1.00 66.31 295 LYS A CA 1
ATOM 2322 C C . LYS A 1 295 ? -15.797 -18.098 30.892 1.00 66.31 295 LYS A C 1
ATOM 2324 O O . LYS A 1 295 ? -16.911 -17.653 31.184 1.00 66.31 295 LYS A O 1
ATOM 2329 N N . ALA A 1 296 ? -15.552 -19.401 30.750 1.00 69.94 296 ALA A N 1
ATOM 2330 C CA . ALA A 1 296 ? -16.530 -20.418 31.125 1.00 69.94 296 ALA A CA 1
ATOM 2331 C C . ALA A 1 296 ? -17.022 -20.154 32.562 1.00 69.94 296 ALA A C 1
ATOM 2333 O O . ALA A 1 296 ? -16.227 -19.863 33.456 1.00 69.94 296 ALA A O 1
ATOM 2334 N N . GLY A 1 297 ? -18.338 -20.196 32.764 1.00 75.50 297 GLY A N 1
ATOM 2335 C CA . GLY A 1 297 ? -19.004 -19.803 34.008 1.00 75.50 297 GLY A CA 1
ATOM 2336 C C . GLY A 1 297 ? -19.557 -18.373 34.023 1.00 75.50 297 GLY A C 1
ATOM 2337 O O . GLY A 1 297 ? -20.292 -18.029 34.946 1.00 75.50 297 GLY A O 1
ATOM 2338 N N . ALA A 1 298 ? -19.267 -17.539 33.018 1.00 77.94 298 ALA A N 1
ATOM 2339 C CA . ALA A 1 298 ? -19.884 -16.220 32.905 1.00 77.94 298 ALA A CA 1
ATOM 2340 C C . ALA A 1 298 ? -21.382 -16.335 32.564 1.00 77.94 298 ALA A C 1
ATOM 2342 O O . ALA A 1 298 ? -21.776 -17.074 31.661 1.00 77.94 298 ALA A O 1
ATOM 2343 N N . VAL A 1 299 ? -22.221 -15.593 33.289 1.00 78.75 299 VAL A N 1
ATOM 2344 C CA . VAL A 1 299 ? -23.662 -15.487 33.017 1.00 78.75 299 VAL A CA 1
ATOM 2345 C C . VAL A 1 299 ? -23.866 -14.506 31.866 1.00 78.75 299 VAL A C 1
ATOM 2347 O O . VAL A 1 299 ? -23.473 -13.342 31.975 1.00 78.75 299 VAL A O 1
ATOM 2350 N N . MET A 1 300 ? -24.494 -14.949 30.777 1.00 71.25 300 MET A N 1
ATOM 2351 C CA . MET A 1 300 ? -24.817 -14.081 29.646 1.00 71.25 300 MET A CA 1
ATOM 2352 C C . MET A 1 300 ? -26.090 -13.287 29.936 1.00 71.25 300 MET A C 1
ATOM 2354 O O . MET A 1 300 ? -27.186 -13.673 29.533 1.00 71.25 300 MET A O 1
ATOM 2358 N N . LYS A 1 301 ? -25.933 -12.194 30.688 1.00 71.62 301 LYS A N 1
ATOM 2359 C CA . LYS A 1 301 ? -27.051 -11.350 31.118 1.00 71.62 301 LYS A CA 1
ATOM 2360 C C . LYS A 1 301 ? -27.849 -10.816 29.923 1.00 71.62 301 LYS A C 1
ATOM 2362 O O . LYS A 1 301 ? -27.260 -10.278 28.988 1.00 71.62 301 LYS A O 1
ATOM 2367 N N . GLY A 1 302 ? -29.175 -10.926 29.983 1.00 63.34 302 GLY A N 1
ATOM 2368 C CA . GLY A 1 302 ? -30.093 -10.344 28.996 1.00 63.34 302 GLY A CA 1
ATOM 2369 C C . GLY A 1 302 ? -30.293 -11.157 27.714 1.00 63.34 302 GLY A C 1
ATOM 2370 O O . GLY A 1 302 ? -30.928 -10.668 26.781 1.00 63.34 302 GLY A O 1
ATOM 2371 N N . LEU A 1 303 ? -29.782 -12.391 27.647 1.00 64.88 303 LEU A N 1
ATOM 2372 C CA . LEU A 1 303 ? -30.020 -13.296 26.516 1.00 64.88 303 LEU A CA 1
ATOM 2373 C C . LEU A 1 303 ? -31.343 -14.054 26.654 1.00 64.88 303 LEU A C 1
ATOM 2375 O O . LEU A 1 303 ? -31.914 -14.491 25.651 1.00 64.88 303 LEU A O 1
ATOM 2379 N N . ASN A 1 304 ? -31.854 -14.207 27.878 1.00 67.88 304 ASN A N 1
ATOM 2380 C CA . ASN A 1 304 ? -33.139 -14.843 28.098 1.00 67.88 304 ASN A CA 1
ATOM 2381 C C . ASN A 1 304 ? -34.282 -13.828 27.997 1.00 67.88 304 ASN A C 1
ATOM 2383 O O . ASN A 1 304 ? -34.599 -13.099 28.930 1.00 67.88 304 ASN A O 1
ATOM 2387 N N . ILE A 1 305 ? -34.927 -13.809 26.834 1.00 58.09 305 ILE A N 1
ATOM 2388 C CA . ILE A 1 305 ? -36.109 -12.983 26.544 1.00 58.09 305 ILE A CA 1
ATOM 2389 C C . ILE A 1 305 ? -37.422 -13.586 27.075 1.00 58.09 305 ILE A C 1
ATOM 2391 O O . ILE A 1 305 ? -38.474 -12.956 26.969 1.00 58.09 305 ILE A O 1
ATOM 2395 N N . PHE A 1 306 ? -37.396 -14.801 27.637 1.00 54.72 306 PHE A N 1
ATOM 2396 C CA . PHE A 1 306 ? -38.591 -15.482 28.136 1.00 54.72 306 PHE A CA 1
ATOM 2397 C C . PHE A 1 306 ? -38.723 -15.351 29.657 1.00 54.72 306 PHE A C 1
ATOM 2399 O O . PHE A 1 306 ? -37.836 -15.755 30.411 1.00 54.72 306 PHE A O 1
ATOM 2406 N N . ALA A 1 307 ? -39.871 -14.837 30.107 1.00 48.22 307 ALA A N 1
ATOM 2407 C CA . ALA A 1 307 ? -40.186 -14.675 31.523 1.00 48.22 307 ALA A CA 1
ATOM 2408 C C . ALA A 1 307 ? -40.078 -16.009 32.291 1.00 48.22 307 ALA A C 1
ATOM 2410 O O . ALA A 1 3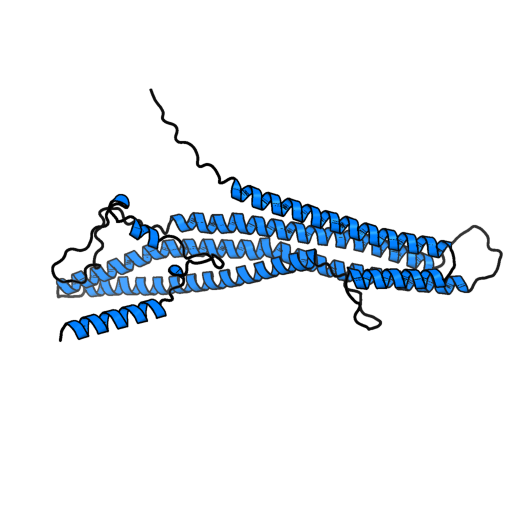07 ? -40.650 -17.022 31.886 1.00 48.22 307 ALA A O 1
ATOM 2411 N N . GLY A 1 308 ? -39.353 -15.995 33.415 1.00 69.25 308 GLY A N 1
ATOM 2412 C CA . GLY A 1 308 ? -39.256 -17.122 34.351 1.00 69.25 308 GLY A CA 1
ATOM 2413 C C . GLY A 1 308 ? -38.073 -18.075 34.150 1.00 69.25 308 GLY A C 1
ATOM 2414 O O . GLY A 1 308 ? -38.001 -19.088 34.842 1.00 69.25 308 GLY A O 1
ATOM 2415 N N . LYS A 1 309 ? -37.133 -17.785 33.241 1.00 76.31 309 LYS A N 1
ATOM 2416 C CA . LYS A 1 309 ? -35.903 -18.579 33.079 1.00 76.31 309 LYS A CA 1
ATOM 2417 C C . LYS A 1 309 ? -34.659 -17.735 33.361 1.00 76.31 309 LYS A C 1
ATOM 2419 O O . LYS A 1 309 ? -34.591 -16.578 32.967 1.00 76.31 309 LYS A O 1
ATOM 2424 N N . ALA A 1 310 ? -33.678 -18.330 34.040 1.00 79.12 310 ALA A N 1
ATOM 2425 C CA . ALA A 1 310 ? -32.395 -17.687 34.316 1.00 79.12 310 ALA A CA 1
ATOM 2426 C C . ALA A 1 310 ? -31.569 -17.515 33.032 1.00 79.12 310 ALA A C 1
ATOM 2428 O O . ALA A 1 310 ? -31.685 -18.319 32.102 1.00 79.12 310 ALA A O 1
ATOM 2429 N N . ASP A 1 311 ? -30.730 -16.483 32.985 1.00 78.25 311 ASP A N 1
ATOM 2430 C CA . ASP A 1 311 ? -29.821 -16.255 31.865 1.00 78.25 311 ASP A CA 1
ATOM 2431 C C . ASP A 1 311 ? -28.837 -17.424 31.680 1.00 78.25 311 ASP A C 1
ATOM 2433 O O . ASP A 1 311 ? -28.353 -17.998 32.664 1.00 78.25 311 ASP A O 1
ATOM 2437 N N . PRO A 1 312 ? -28.540 -17.814 30.428 1.00 81.56 312 PRO A N 1
ATOM 2438 C CA . PRO A 1 312 ? -27.660 -18.938 30.153 1.00 81.56 312 PRO A CA 1
ATOM 2439 C C . PRO A 1 312 ? -26.230 -18.657 30.630 1.00 81.56 312 PRO A C 1
ATOM 2441 O O . PRO A 1 312 ? -25.679 -17.572 30.440 1.00 81.56 312 PRO A O 1
ATOM 2444 N N . ILE A 1 313 ? -25.616 -19.673 31.233 1.00 84.44 313 ILE A N 1
ATOM 2445 C CA . ILE A 1 313 ? -24.219 -19.648 31.671 1.00 84.44 313 ILE A CA 1
ATOM 2446 C C . ILE A 1 313 ? -23.355 -20.224 30.553 1.00 84.44 313 ILE A C 1
ATOM 2448 O O . ILE A 1 313 ? -23.666 -21.292 30.020 1.00 84.44 313 ILE A O 1
ATOM 2452 N N . ILE A 1 314 ? -22.261 -19.538 30.223 1.00 81.06 314 ILE A N 1
ATOM 2453 C CA . ILE A 1 314 ? -21.282 -20.015 29.245 1.00 81.06 314 ILE A CA 1
ATOM 2454 C C . ILE A 1 314 ? -20.649 -21.297 29.775 1.00 81.06 314 ILE A C 1
ATOM 2456 O O . ILE A 1 314 ? -20.017 -21.305 30.832 1.00 81.06 314 ILE A O 1
ATOM 2460 N N . LYS A 1 315 ? -20.825 -22.393 29.044 1.00 84.69 315 LYS A N 1
ATOM 2461 C CA . LYS A 1 315 ? -20.199 -23.678 29.352 1.00 84.69 315 LYS A CA 1
ATOM 2462 C C . LYS A 1 315 ? -18.814 -23.779 28.691 1.00 84.69 315 LYS A C 1
ATOM 2464 O O . LYS A 1 315 ? -18.534 -23.002 27.783 1.00 84.69 315 LYS A O 1
ATOM 2469 N N . PRO A 1 316 ? -17.946 -24.705 29.132 1.00 83.12 316 PRO A N 1
ATOM 2470 C CA . PRO A 1 316 ? -16.718 -25.033 28.408 1.00 83.12 316 PRO A CA 1
ATOM 2471 C C . PRO A 1 316 ? -17.030 -25.554 26.999 1.00 83.12 316 PRO A C 1
ATOM 2473 O O . PRO A 1 316 ? -18.069 -26.185 26.810 1.00 83.12 316 PRO A O 1
ATOM 2476 N N . ASP A 1 317 ? -16.110 -25.375 26.051 1.00 79.88 317 ASP A N 1
ATOM 2477 C CA . ASP A 1 317 ? -16.301 -25.754 24.641 1.00 79.88 317 ASP A CA 1
ATOM 2478 C C . ASP A 1 317 ? -16.740 -27.215 24.461 1.00 79.88 317 ASP A C 1
ATOM 2480 O O . ASP A 1 317 ? -17.672 -27.502 23.714 1.00 79.88 317 ASP A O 1
ATOM 2484 N N . ALA A 1 318 ? -16.163 -28.129 25.249 1.00 85.12 318 ALA A N 1
ATOM 2485 C CA . ALA A 1 318 ? -16.496 -29.557 25.241 1.00 85.12 318 ALA A CA 1
ATOM 2486 C C . ALA A 1 318 ? -17.945 -29.883 25.659 1.00 85.12 318 ALA A C 1
ATOM 2488 O O . ALA A 1 318 ? -18.419 -30.994 25.439 1.00 85.12 318 ALA A O 1
ATOM 2489 N N . ALA A 1 319 ? -18.643 -28.945 26.302 1.00 85.31 319 ALA A N 1
ATOM 2490 C CA . ALA A 1 319 ? -20.030 -29.113 26.722 1.00 85.31 319 ALA A CA 1
ATOM 2491 C C . ALA A 1 319 ? -21.040 -28.622 25.672 1.00 85.31 319 ALA A C 1
ATOM 2493 O O . ALA A 1 319 ? -22.246 -28.821 25.860 1.00 85.31 319 ALA A O 1
ATOM 2494 N N . TYR A 1 320 ? -20.579 -27.974 24.597 1.00 83.62 320 TYR A N 1
ATOM 2495 C CA . TYR A 1 320 ? -21.427 -27.647 23.458 1.00 83.62 320 TYR A CA 1
ATOM 2496 C C . TYR A 1 320 ? -21.431 -28.796 22.442 1.00 83.62 320 TYR A C 1
ATOM 2498 O O . TYR A 1 320 ? -20.433 -29.501 22.293 1.00 83.62 320 TYR A O 1
ATOM 2506 N N . PRO A 1 321 ? -22.549 -29.012 21.730 1.00 86.75 321 PRO A N 1
ATOM 2507 C CA . PRO A 1 321 ? -22.593 -29.985 20.647 1.00 86.75 321 PRO A CA 1
ATOM 2508 C C . PRO A 1 321 ? -21.552 -29.665 19.567 1.00 86.75 321 PRO A C 1
ATOM 2510 O O . PRO A 1 321 ? -21.417 -28.506 19.180 1.00 86.75 321 PRO A O 1
ATOM 2513 N N . SER A 1 322 ? -20.879 -30.686 19.029 1.00 80.06 322 SER A N 1
ATOM 2514 C CA . SER A 1 322 ? -19.835 -30.515 18.005 1.00 80.06 322 SER A CA 1
ATOM 2515 C C . SER A 1 322 ? -20.322 -29.748 16.771 1.00 80.06 322 SER A C 1
ATOM 2517 O O . SER A 1 322 ? -19.604 -28.895 16.262 1.00 80.06 322 SER A O 1
ATOM 2519 N N . TRP A 1 323 ? -21.579 -29.962 16.365 1.00 81.25 323 TRP A N 1
ATOM 2520 C CA . TRP A 1 323 ? -22.189 -29.279 15.218 1.00 81.25 323 TRP A CA 1
ATOM 2521 C C . TRP A 1 323 ? -22.258 -27.752 15.363 1.00 81.25 323 TRP A C 1
ATOM 2523 O O . TRP A 1 323 ? -22.374 -27.045 14.367 1.00 81.25 323 TRP A O 1
ATOM 2533 N N . LEU A 1 324 ? -22.198 -27.217 16.589 1.00 75.69 324 LEU A N 1
ATOM 2534 C CA . LEU A 1 324 ? -22.188 -25.771 16.811 1.00 75.69 324 LEU A CA 1
ATOM 2535 C C . LEU A 1 324 ? -20.894 -25.139 16.280 1.00 75.69 324 LEU A C 1
ATOM 2537 O O . LEU A 1 324 ? -20.926 -24.030 15.752 1.00 75.69 324 LEU A O 1
ATOM 2541 N N . PHE A 1 325 ? -19.774 -25.853 16.391 1.00 78.50 325 PHE A N 1
ATOM 2542 C CA . PHE A 1 325 ? -18.479 -25.406 15.883 1.00 78.50 325 PHE A CA 1
ATOM 2543 C C . PHE A 1 325 ? -18.384 -25.551 14.363 1.00 78.50 325 PHE A C 1
ATOM 2545 O O . PHE A 1 325 ? -17.707 -24.753 13.721 1.00 78.50 325 PHE A O 1
ATOM 2552 N N . ASP A 1 326 ? -19.156 -26.465 13.771 1.00 75.00 326 ASP A N 1
ATOM 2553 C CA . ASP A 1 326 ? -19.253 -26.588 12.314 1.00 75.00 326 ASP A CA 1
ATOM 2554 C C . ASP A 1 326 ? -19.830 -25.321 11.654 1.00 75.00 326 ASP A C 1
ATOM 2556 O O . ASP A 1 326 ? -19.528 -25.036 10.498 1.00 75.00 326 ASP A O 1
ATOM 2560 N N . LEU A 1 327 ? -20.610 -24.522 12.395 1.00 64.25 327 LEU A N 1
ATOM 2561 C CA . LEU A 1 327 ? -21.129 -23.221 11.950 1.00 64.25 327 LEU A CA 1
ATOM 2562 C C . LEU A 1 327 ? -20.102 -22.080 12.036 1.00 64.25 327 LEU A C 1
ATOM 2564 O O . LEU A 1 327 ? -20.338 -21.014 11.465 1.00 64.25 327 LEU A O 1
ATOM 2568 N N . LEU A 1 328 ? -19.013 -22.276 12.785 1.00 63.41 328 LEU A N 1
ATOM 2569 C CA . LEU A 1 328 ? -17.915 -21.314 12.934 1.00 63.41 328 LEU A CA 1
ATOM 2570 C C . LEU A 1 328 ? -16.792 -21.552 11.920 1.00 63.41 328 LEU A C 1
ATOM 2572 O O . LEU A 1 328 ? -15.961 -20.664 11.729 1.00 63.41 328 LEU A O 1
ATOM 2576 N N . ASN A 1 329 ? -16.774 -22.718 11.269 1.00 68.81 329 ASN A N 1
ATOM 2577 C CA . ASN A 1 329 ? -15.867 -22.987 10.161 1.00 68.81 329 ASN A CA 1
ATOM 2578 C C . ASN A 1 329 ? -16.118 -21.972 9.033 1.00 68.81 329 ASN A C 1
ATOM 2580 O O . ASN A 1 329 ? -17.262 -21.621 8.732 1.00 68.81 329 ASN A O 1
ATOM 2584 N N . GLU A 1 330 ? -15.031 -21.454 8.461 1.00 55.84 330 GLU A N 1
ATOM 2585 C CA . GLU A 1 330 ? -15.043 -20.330 7.526 1.00 55.84 330 GLU A CA 1
ATOM 2586 C C . GLU A 1 330 ? -16.015 -20.543 6.359 1.00 55.84 330 GLU A C 1
ATOM 2588 O O . GLU A 1 330 ? -16.218 -21.658 5.870 1.00 55.84 330 GLU A O 1
ATOM 2593 N N . ARG A 1 331 ? -16.616 -19.440 5.885 1.00 55.84 331 ARG A N 1
ATOM 2594 C CA . ARG A 1 331 ? -17.384 -19.461 4.635 1.00 55.84 331 ARG A CA 1
ATOM 2595 C C . ARG A 1 331 ? -16.519 -20.087 3.534 1.00 55.84 331 ARG A C 1
ATOM 2597 O O . ARG A 1 331 ? -15.339 -19.751 3.457 1.00 55.84 331 ARG A O 1
ATOM 2604 N N . PRO A 1 332 ? -17.107 -20.916 2.657 1.00 54.56 332 PRO A N 1
ATOM 2605 C CA . PRO A 1 332 ? -16.379 -21.500 1.540 1.00 54.56 332 PRO A CA 1
ATOM 2606 C C . PRO A 1 332 ? -15.681 -20.402 0.739 1.00 54.56 332 PRO A C 1
ATOM 2608 O O . PRO A 1 332 ? -16.276 -19.364 0.424 1.00 54.56 332 PRO A O 1
ATOM 2611 N N . THR A 1 333 ? -14.400 -20.623 0.462 1.00 51.62 333 THR A N 1
ATOM 2612 C CA . THR A 1 333 ? -13.544 -19.692 -0.271 1.00 51.62 333 THR A CA 1
ATOM 2613 C C . THR A 1 333 ? -14.131 -19.481 -1.674 1.00 51.62 333 THR A C 1
ATOM 2615 O O . THR A 1 333 ? -14.665 -20.434 -2.254 1.00 51.62 333 THR A O 1
ATOM 2618 N N . PRO A 1 334 ? -14.076 -18.268 -2.259 1.00 43.78 334 PRO A N 1
ATOM 2619 C CA . PRO A 1 334 ? -14.541 -18.058 -3.627 1.00 43.78 334 PRO A CA 1
ATOM 2620 C C . PRO A 1 334 ? -13.831 -19.029 -4.585 1.00 43.78 334 PRO A C 1
ATOM 2622 O O . PRO A 1 334 ? -12.613 -18.971 -4.720 1.00 43.78 334 PRO A O 1
ATOM 2625 N N . GLY A 1 335 ? -14.588 -19.932 -5.218 1.00 56.84 335 GLY A N 1
ATOM 2626 C CA . GLY A 1 335 ? -14.059 -20.953 -6.136 1.00 56.84 335 GLY A CA 1
ATOM 2627 C C . GLY A 1 335 ? -14.034 -22.390 -5.601 1.00 56.84 335 GLY A C 1
ATOM 2628 O O . GLY A 1 335 ? -13.626 -23.285 -6.332 1.00 56.84 335 GLY A O 1
ATOM 2629 N N . GLN A 1 336 ? -14.478 -22.641 -4.366 1.00 62.25 336 GLN A N 1
ATOM 2630 C CA . GLN A 1 336 ? -14.641 -24.005 -3.858 1.00 62.25 336 GLN A CA 1
ATOM 2631 C C . GLN A 1 336 ? -15.936 -24.630 -4.409 1.00 62.25 336 GLN A C 1
ATOM 2633 O O . GLN A 1 336 ? -17.009 -24.034 -4.284 1.00 62.25 336 GLN A O 1
ATOM 2638 N N . ASP A 1 337 ? -15.843 -25.820 -5.013 1.00 54.44 337 ASP A N 1
ATOM 2639 C CA . ASP A 1 337 ? -17.002 -26.569 -5.515 1.00 54.44 337 ASP A CA 1
ATOM 2640 C C . ASP A 1 337 ? -17.910 -26.971 -4.346 1.00 54.44 337 ASP A C 1
ATOM 2642 O O . ASP A 1 337 ? -17.657 -27.925 -3.607 1.00 54.44 337 ASP A O 1
ATOM 2646 N N . LEU A 1 338 ? -18.968 -26.188 -4.149 1.00 59.56 338 LEU A N 1
ATOM 2647 C CA . LEU A 1 338 ? -19.971 -26.425 -3.122 1.00 59.56 338 LEU A CA 1
ATOM 2648 C C . LEU A 1 338 ? -20.857 -27.599 -3.526 1.00 59.56 338 LEU A C 1
ATOM 2650 O O . LEU A 1 338 ? -21.340 -27.680 -4.657 1.00 59.56 338 LEU A O 1
ATOM 2654 N N . THR A 1 339 ? -21.132 -28.487 -2.574 1.00 62.97 339 THR A N 1
ATOM 2655 C CA . THR A 1 339 ? -22.122 -29.549 -2.781 1.00 62.97 339 THR A CA 1
ATOM 2656 C C . THR A 1 339 ? -23.502 -28.936 -3.093 1.00 62.97 339 THR A C 1
ATOM 2658 O O . THR A 1 339 ? -23.808 -27.832 -2.626 1.00 62.97 339 THR A O 1
ATOM 2661 N N . PRO A 1 340 ? -24.386 -29.620 -3.849 1.00 55.19 340 PRO A N 1
ATOM 2662 C CA . PRO A 1 340 ? -25.725 -29.110 -4.178 1.00 55.19 340 PRO A CA 1
ATOM 2663 C C . PRO A 1 340 ? -26.553 -28.700 -2.949 1.00 55.19 340 PRO A C 1
ATOM 2665 O O . PRO A 1 340 ? -27.393 -27.806 -3.031 1.00 55.19 340 PRO A O 1
ATOM 2668 N N . GLU A 1 341 ? -26.283 -29.323 -1.801 1.00 54.72 341 GLU A N 1
ATOM 2669 C CA . GLU A 1 341 ? -26.902 -29.041 -0.503 1.00 54.72 341 GLU A CA 1
ATOM 2670 C C . GLU A 1 341 ? -26.399 -27.725 0.120 1.00 54.72 341 GLU A C 1
ATOM 2672 O O . GLU A 1 341 ? -27.163 -27.015 0.772 1.00 54.72 341 GLU A O 1
ATOM 2677 N N . GLN A 1 342 ? -25.144 -27.346 -0.131 1.00 54.16 342 GLN A N 1
ATOM 2678 C CA . GLN A 1 342 ? -24.545 -26.084 0.327 1.00 54.16 342 GLN A CA 1
ATOM 2679 C C . GLN A 1 342 ? -24.877 -24.897 -0.595 1.00 54.16 342 GLN A C 1
ATOM 2681 O O . GLN A 1 342 ? -24.878 -23.749 -0.152 1.00 54.16 342 GLN A O 1
ATOM 2686 N N . LEU A 1 343 ? -25.221 -25.163 -1.860 1.00 56.22 343 LEU A N 1
ATOM 2687 C CA . LEU A 1 343 ? -25.723 -24.174 -2.827 1.00 56.22 343 LEU A CA 1
ATOM 2688 C C . LEU A 1 343 ? -27.196 -23.795 -2.609 1.00 56.22 343 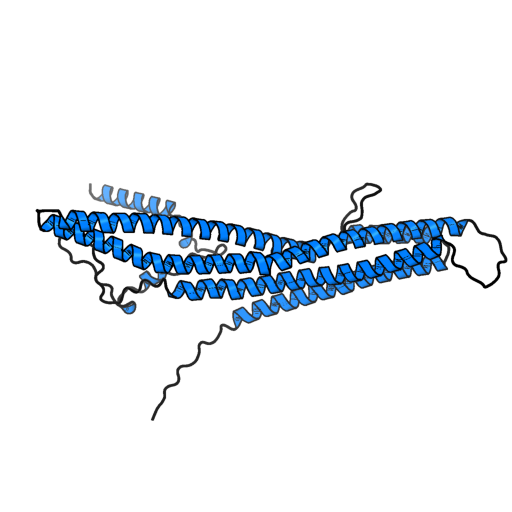LEU A C 1
ATOM 2690 O O . LEU A 1 343 ? -27.739 -22.955 -3.336 1.00 56.22 343 LEU A O 1
ATOM 2694 N N . LEU A 1 344 ? -27.864 -24.391 -1.616 1.00 58.97 344 LEU A N 1
ATOM 2695 C CA . LEU A 1 344 ? -29.249 -24.084 -1.285 1.00 58.97 344 LEU A CA 1
ATOM 2696 C C . LEU A 1 344 ? -29.353 -22.642 -0.776 1.00 58.97 344 LEU A C 1
ATOM 2698 O O . LEU A 1 344 ? -29.212 -22.347 0.409 1.00 58.97 344 LEU A O 1
ATOM 2702 N N . SER A 1 345 ? -29.607 -21.723 -1.710 1.00 58.25 345 SER A N 1
ATOM 2703 C CA . SER A 1 345 ? -29.750 -20.300 -1.419 1.00 58.25 345 SER A CA 1
ATOM 2704 C C . SER A 1 345 ? -30.738 -20.072 -0.272 1.00 58.25 345 SER A C 1
ATOM 2706 O O . SER A 1 345 ? -31.761 -20.751 -0.153 1.00 58.25 345 SER A O 1
ATOM 2708 N N . VAL A 1 346 ? -30.497 -19.034 0.531 1.00 53.44 346 VAL A N 1
ATOM 2709 C CA . VAL A 1 346 ? -31.410 -18.577 1.597 1.00 53.44 346 VAL A CA 1
ATOM 2710 C C . VAL A 1 346 ? -32.858 -18.443 1.093 1.00 53.44 346 VAL A C 1
ATOM 2712 O O . VAL A 1 346 ? -33.814 -18.651 1.840 1.00 53.44 346 VAL A O 1
ATOM 2715 N N . LYS A 1 347 ? -33.039 -18.142 -0.199 1.00 53.25 347 LYS A N 1
ATOM 2716 C CA . LYS A 1 347 ? -34.339 -18.083 -0.872 1.00 53.25 347 LYS A CA 1
ATOM 2717 C C . LYS A 1 347 ? -35.027 -19.455 -0.947 1.00 53.25 347 LYS A C 1
ATOM 2719 O O . LYS A 1 347 ? -36.219 -19.526 -0.667 1.00 53.25 347 LYS A O 1
ATOM 2724 N N . TYR A 1 348 ? -34.298 -20.527 -1.254 1.00 62.12 348 TYR A N 1
ATOM 2725 C CA . TYR A 1 348 ? -34.817 -21.899 -1.299 1.00 62.12 348 TYR A CA 1
ATOM 2726 C C . TYR A 1 348 ? -35.237 -22.407 0.088 1.00 62.12 348 TYR A C 1
ATOM 2728 O O . TYR A 1 348 ? -36.354 -22.897 0.253 1.00 62.12 348 TYR A O 1
ATOM 2736 N N . LEU A 1 349 ? -34.405 -22.190 1.113 1.00 61.28 349 LEU A N 1
ATOM 2737 C CA . LEU A 1 349 ? -34.733 -22.567 2.497 1.00 61.28 349 LEU A CA 1
ATOM 2738 C C . LEU A 1 349 ? -35.968 -21.819 3.022 1.00 61.28 349 LEU A C 1
ATOM 2740 O O . LEU A 1 349 ? -36.812 -22.393 3.713 1.00 61.28 349 LEU A O 1
ATOM 2744 N N . ARG A 1 350 ? -36.130 -20.544 2.643 1.00 65.31 350 ARG A N 1
ATOM 2745 C CA . ARG A 1 350 ? -37.343 -19.769 2.945 1.00 65.31 350 ARG A CA 1
ATOM 2746 C C . ARG A 1 350 ? -38.579 -20.328 2.242 1.00 65.31 350 ARG A C 1
ATOM 2748 O O . ARG A 1 350 ? -39.644 -20.337 2.852 1.00 65.31 350 ARG A O 1
ATOM 2755 N N . ILE A 1 351 ? -38.454 -20.796 0.998 1.00 68.06 351 ILE A N 1
ATOM 2756 C CA . ILE A 1 351 ? -39.558 -21.428 0.258 1.00 68.06 351 ILE A CA 1
ATOM 2757 C C . ILE A 1 351 ? -39.971 -22.736 0.943 1.00 68.06 351 ILE A C 1
ATOM 2759 O O . ILE A 1 351 ? -41.144 -22.875 1.286 1.00 68.06 351 ILE A O 1
ATOM 2763 N N . GLN A 1 352 ? -39.024 -23.626 1.262 1.00 68.06 352 GLN A N 1
ATOM 2764 C CA . GLN A 1 352 ? -39.329 -24.876 1.969 1.00 68.06 352 GLN A CA 1
ATOM 2765 C C . GLN A 1 352 ? -39.951 -24.648 3.352 1.00 68.06 352 GLN A C 1
ATOM 2767 O O . GLN A 1 352 ? -40.940 -25.297 3.692 1.00 68.06 352 GLN A O 1
ATOM 2772 N N . ASN A 1 353 ? -39.438 -23.699 4.144 1.00 70.38 353 ASN A N 1
ATOM 2773 C CA . ASN A 1 353 ? -40.048 -23.375 5.437 1.00 70.38 353 ASN A CA 1
ATOM 2774 C C . ASN A 1 353 ? -41.474 -22.839 5.276 1.00 70.38 353 ASN A C 1
ATOM 2776 O O . ASN A 1 353 ? -42.353 -23.180 6.066 1.00 70.38 353 ASN A O 1
ATOM 2780 N N . ARG A 1 354 ? -41.740 -22.048 4.229 1.00 79.06 354 ARG A N 1
ATOM 2781 C CA . ARG A 1 354 ? -43.089 -21.551 3.933 1.00 79.06 354 ARG A CA 1
ATOM 2782 C C . ARG A 1 354 ? -44.043 -22.691 3.569 1.00 79.06 354 ARG A C 1
ATOM 2784 O O . ARG A 1 354 ? -45.198 -22.654 3.983 1.00 79.06 354 ARG A O 1
ATOM 2791 N N . GLU A 1 355 ? -43.578 -23.701 2.840 1.00 76.44 355 GLU A N 1
ATOM 2792 C CA . GLU A 1 355 ? -44.380 -24.886 2.504 1.00 76.44 355 GLU A CA 1
ATOM 2793 C C . GLU A 1 355 ? -44.598 -25.824 3.696 1.00 76.44 355 GLU A C 1
ATOM 2795 O O . GLU A 1 355 ? -45.714 -26.309 3.895 1.00 76.44 355 GLU A O 1
ATOM 2800 N N . ARG A 1 356 ? -43.589 -26.001 4.558 1.00 73.38 356 ARG A N 1
ATOM 2801 C CA . ARG A 1 356 ? -43.731 -26.724 5.833 1.00 73.38 356 ARG A CA 1
ATOM 2802 C C . ARG A 1 356 ? -44.750 -26.066 6.762 1.00 73.38 356 ARG A C 1
ATOM 2804 O O . ARG A 1 356 ? -45.596 -26.745 7.332 1.00 73.38 356 ARG A O 1
ATOM 2811 N N . ILE A 1 357 ? -44.722 -24.740 6.884 1.00 74.31 357 ILE A N 1
ATOM 2812 C CA . ILE A 1 357 ? -45.705 -24.010 7.699 1.00 74.31 357 ILE A CA 1
ATOM 2813 C C . ILE A 1 357 ? -47.117 -24.175 7.118 1.00 74.31 357 ILE A C 1
ATOM 2815 O O . ILE A 1 357 ? -48.063 -24.401 7.870 1.00 74.31 357 ILE A O 1
ATOM 2819 N N . LYS A 1 358 ? -47.269 -24.117 5.787 1.00 78.94 358 LYS A N 1
ATOM 2820 C CA . LYS A 1 358 ? -48.566 -24.330 5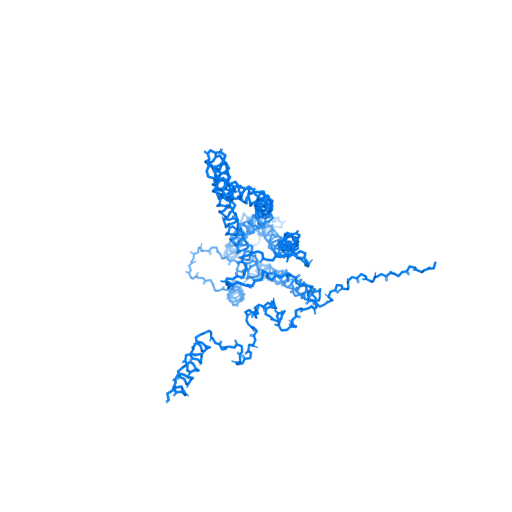.124 1.00 78.94 358 LYS A CA 1
ATOM 2821 C C . LYS A 1 358 ? -49.112 -25.740 5.347 1.00 78.94 358 LYS A C 1
ATOM 2823 O O . LYS A 1 358 ? -50.289 -25.880 5.654 1.00 78.94 358 LYS A O 1
ATOM 2828 N N . THR A 1 359 ? -48.277 -26.767 5.222 1.00 77.00 359 THR A N 1
ATOM 2829 C CA . THR A 1 359 ? -48.687 -28.169 5.421 1.00 77.00 359 THR A CA 1
ATOM 2830 C C . THR A 1 359 ? -49.069 -28.458 6.873 1.00 77.00 359 THR A C 1
ATOM 2832 O O . THR A 1 359 ? -50.105 -29.073 7.102 1.00 77.00 359 THR A O 1
ATOM 2835 N N . VAL A 1 360 ? -48.332 -27.925 7.854 1.00 75.88 360 VAL A N 1
ATOM 2836 C CA . VAL A 1 360 ? -48.685 -28.036 9.286 1.00 75.88 360 VAL A CA 1
ATOM 2837 C C . VAL A 1 360 ? -49.962 -27.260 9.635 1.00 75.88 360 VAL A C 1
ATOM 2839 O O . VAL A 1 360 ? -50.729 -27.679 10.501 1.00 75.88 360 VAL A O 1
ATOM 2842 N N . ALA A 1 361 ? -50.216 -26.125 8.979 1.00 71.19 361 ALA A N 1
ATOM 2843 C CA . ALA A 1 361 ? -51.457 -25.371 9.161 1.00 71.19 361 ALA A CA 1
ATOM 2844 C C . ALA A 1 361 ? -52.669 -26.081 8.533 1.00 71.19 361 ALA A C 1
ATOM 2846 O O . ALA A 1 361 ? -53.767 -26.015 9.080 1.00 71.19 361 ALA A O 1
ATOM 2847 N N . LEU A 1 362 ? -52.469 -26.775 7.408 1.00 69.44 362 LEU A N 1
ATOM 2848 C CA . LEU A 1 362 ? -53.496 -27.572 6.734 1.00 69.44 362 LEU A CA 1
ATOM 2849 C C . LEU A 1 362 ? -53.802 -28.882 7.468 1.00 69.44 362 LEU A C 1
ATOM 2851 O O . LEU A 1 362 ? -54.948 -29.302 7.455 1.00 69.44 362 LEU A O 1
ATOM 2855 N N . SER A 1 363 ? -52.825 -29.489 8.149 1.00 65.94 363 SER A N 1
ATOM 2856 C CA . SER A 1 363 ? -53.030 -30.706 8.950 1.00 65.94 363 SER A CA 1
ATOM 2857 C C . SER A 1 363 ? -53.654 -30.454 10.331 1.00 65.94 363 SER A C 1
ATOM 2859 O O . SER A 1 363 ? -53.824 -31.393 11.103 1.00 65.94 363 SER A O 1
ATOM 2861 N N . LYS A 1 364 ? -53.895 -29.187 10.693 1.00 60.59 364 LYS A N 1
ATOM 2862 C CA . LYS A 1 364 ? -54.547 -28.766 11.947 1.00 60.59 364 LYS A CA 1
ATOM 2863 C C . LYS A 1 364 ? -55.998 -28.301 11.748 1.00 60.59 364 LYS A C 1
ATOM 2865 O O . LYS A 1 364 ? -56.611 -27.833 12.706 1.00 60.59 364 LYS A O 1
ATOM 2870 N N . LYS A 1 365 ? -56.519 -28.404 10.527 1.00 47.66 365 LYS A N 1
ATOM 2871 C CA . LYS A 1 365 ? -57.955 -28.395 10.231 1.00 47.66 365 LYS A CA 1
ATOM 2872 C C . LYS A 1 365 ? -58.399 -29.827 10.003 1.00 47.66 365 LYS A C 1
ATOM 2874 O O . LYS A 1 365 ? -59.561 -30.106 10.358 1.00 47.66 365 LYS A O 1
#